Protein AF-A0A0D3JDZ0-F1 (afdb_monomer)

pLDDT: mean 71.73, std 20.75, range [22.38, 93.06]

Sequence (200 aa):
MFLVAATAAPVPAAAPTLVCKTTVQVDDSSFTIELRPDWAPAGVERFLVQFGISTSAEKQRHWQSQGNIRDDPRPAGVPFTDGILSFAGYGTDSRSTHLFITLGSQPGLGHRQWEVPVGRVVSGMPVVRAIYSGYGDAPDQGRMQPDRPDAAKYLADKFPKMDRIVGQARGNLGRVADLILIYVSTHLFCLKESFGAIDI

Solvent-accessible surface area (backbone atoms only — not comparable to full-atom values): 11301 Å² total; per-residue (Å²): 141,82,85,82,78,78,76,74,76,80,79,76,76,79,65,55,38,38,40,35,32,45,67,48,95,51,90,73,38,36,29,29,34,40,37,29,59,90,34,10,50,64,51,37,65,48,50,61,53,49,45,27,50,25,49,40,42,63,62,38,50,51,54,59,72,71,46,57,44,65,58,47,71,74,57,83,91,73,73,44,34,61,32,34,26,27,37,26,60,86,48,82,48,40,19,62,40,33,23,30,68,42,74,52,76,36,89,88,49,65,77,56,62,28,32,43,4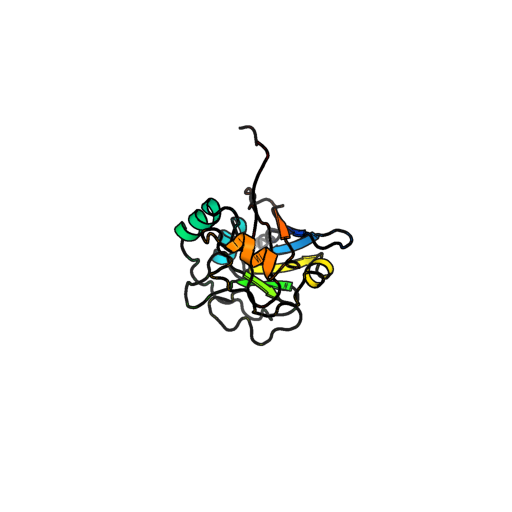3,27,29,30,54,78,42,37,61,70,52,66,67,61,45,57,39,93,60,57,85,70,76,57,72,85,50,59,36,44,79,42,94,53,14,74,54,52,42,55,77,73,42,73,70,62,42,36,31,39,43,48,60,58,62,96,66,92,58,77,28,85,36,17,29,45,52,57,45,92,44,26,40,12,44,55,87,92,90,81,90,78,84,133

Foldseek 3Di:
DDDPPPDDDPDDDQFFKWKKAKPQPDDRRIWMKGFPCVQFVQVLVPQQAAAFAELPLVVNVVQVVVAFGAFDDGDPPDFLAAFFKFFDADAGSGGGRKIAGDYGGDNVASPGRRGGTGTGTPGDSVSVVSFDQPCAPPDDSVLCHNVHPCNVVCCVVPPVRFMKMAIAGDDPPPDGYGFMGFYPYDMTHGYYDDDDDDDD

Secondary structure (DSSP, 8-state):
-------PPPPPPPPPEEEEEESS-SSS-EEEEEE-TTT-HHHHHHHTT--S--S-HHHHHHHHHT-PBPPPPPPTT----TTEEEE--SSTT-B-S-EEE--S--TTSS-SSS--EEEEEEE-HHHHHHS--TTTT-S-TTTSSTTSTTHHHHHHHH-TT---EEEEE-SSS-----------SSSB------------

Organism: Emiliania huxleyi (strain CCMP1516) (NCBI:txid280463)

InterPro domains:
  IPR002130 Cyclophilin-type peptidyl-prolyl cis-trans isomerase domain [PF00160] (44-137)
  IPR002130 Cyclophilin-type peptidyl-prolyl cis-trans isomerase domain [PS50072] (1-157)
  IPR029000 Cyclophilin-like domain superfamily [G3DSA:2.40.100.10] (43-152)
  IPR029000 Cyclophilin-like domain superfamily [SSF50891] (29-147)

Structure (mmCIF, N/CA/C/O backbone):
data_AF-A0A0D3JDZ0-F1
#
_entry.id   AF-A0A0D3JDZ0-F1
#
loop_
_atom_site.group_PDB
_atom_site.id
_atom_site.type_symbol
_atom_site.label_atom_id
_atom_site.label_alt_id
_atom_site.label_comp_id
_atom_site.label_asym_id
_atom_site.label_entity_id
_atom_site.label_seq_id
_atom_site.pdbx_PDB_ins_code
_atom_site.Cartn_x
_atom_site.Cartn_y
_atom_site.Cartn_z
_atom_site.occupancy
_atom_site.B_iso_or_equiv
_atom_site.auth_seq_id
_atom_site.auth_comp_id
_atom_site.auth_asym_id
_atom_site.auth_atom_id
_atom_site.pdbx_PDB_model_num
ATOM 1 N N . MET A 1 1 ? 34.976 -36.886 -27.016 1.00 41.38 1 MET A N 1
ATOM 2 C CA . MET A 1 1 ? 33.689 -36.961 -26.293 1.00 41.38 1 MET A CA 1
ATOM 3 C C . MET A 1 1 ? 33.830 -36.142 -25.022 1.00 41.38 1 MET A C 1
ATOM 5 O O . MET A 1 1 ? 34.550 -36.570 -24.135 1.00 41.38 1 MET A O 1
ATOM 9 N N . PHE A 1 2 ? 33.214 -34.961 -24.963 1.00 38.06 2 PHE A N 1
ATOM 10 C CA . PHE A 1 2 ? 33.140 -34.146 -23.747 1.00 38.06 2 PHE A CA 1
ATOM 11 C C . PHE A 1 2 ? 31.668 -33.971 -23.392 1.00 38.06 2 PHE A C 1
ATOM 13 O O . PHE A 1 2 ? 30.891 -33.500 -24.221 1.00 38.06 2 PHE A O 1
ATOM 20 N N . LEU A 1 3 ? 31.286 -34.390 -22.187 1.00 37.44 3 LEU A N 1
ATOM 21 C CA . LEU A 1 3 ? 29.932 -34.211 -21.683 1.00 37.44 3 LEU A CA 1
ATOM 22 C C . LEU A 1 3 ? 29.862 -32.835 -21.013 1.00 37.44 3 LEU A C 1
ATOM 24 O O . LEU A 1 3 ? 30.409 -32.648 -19.928 1.00 37.44 3 LEU A O 1
ATOM 28 N N . VAL A 1 4 ? 29.221 -31.861 -21.661 1.00 40.53 4 VAL A N 1
ATOM 29 C CA . VAL A 1 4 ? 28.905 -30.587 -21.005 1.00 40.53 4 VAL A CA 1
ATOM 30 C C . VAL A 1 4 ? 27.744 -30.851 -20.055 1.00 40.53 4 VAL A C 1
ATOM 32 O O . VAL A 1 4 ? 26.600 -30.991 -20.484 1.00 40.53 4 VAL A O 1
ATOM 35 N N . ALA A 1 5 ? 28.045 -30.970 -18.763 1.00 43.62 5 ALA A N 1
ATOM 36 C CA . ALA A 1 5 ? 27.022 -31.069 -17.736 1.00 43.62 5 ALA A CA 1
ATOM 37 C C . ALA A 1 5 ? 26.242 -29.749 -17.690 1.00 43.62 5 ALA A C 1
ATOM 39 O O . ALA A 1 5 ? 26.782 -28.713 -17.303 1.00 43.62 5 ALA A O 1
ATOM 40 N N . ALA A 1 6 ? 24.974 -29.784 -18.101 1.00 42.09 6 ALA A N 1
ATOM 41 C CA . ALA A 1 6 ? 24.083 -28.646 -17.956 1.00 42.09 6 ALA A CA 1
ATOM 42 C C . ALA A 1 6 ? 23.844 -28.401 -16.461 1.00 42.09 6 ALA A C 1
ATOM 44 O O . ALA A 1 6 ? 23.136 -29.161 -15.800 1.00 42.09 6 ALA A O 1
ATOM 45 N N . THR A 1 7 ? 24.441 -27.339 -15.922 1.00 43.88 7 THR A N 1
ATOM 46 C CA . THR A 1 7 ? 24.092 -26.832 -14.596 1.00 43.88 7 THR A CA 1
ATOM 47 C C . THR A 1 7 ? 22.624 -26.430 -14.622 1.00 43.88 7 THR A C 1
ATOM 49 O O . THR A 1 7 ? 22.258 -25.489 -15.331 1.00 43.88 7 THR A O 1
ATOM 52 N N . ALA A 1 8 ? 21.784 -27.142 -13.871 1.00 39.69 8 ALA A N 1
ATOM 53 C CA . ALA A 1 8 ? 20.400 -26.741 -13.670 1.00 39.69 8 ALA A CA 1
ATOM 54 C C . ALA A 1 8 ? 20.369 -25.297 -13.145 1.00 39.69 8 ALA A C 1
ATOM 56 O O . ALA A 1 8 ? 21.108 -24.959 -12.217 1.00 39.69 8 ALA A O 1
ATOM 57 N N . ALA A 1 9 ? 19.538 -24.447 -13.754 1.00 38.59 9 ALA A N 1
ATOM 58 C CA . ALA A 1 9 ? 19.331 -23.094 -13.256 1.00 38.59 9 ALA A CA 1
ATOM 59 C C . ALA A 1 9 ? 18.871 -23.162 -11.787 1.00 38.59 9 ALA A C 1
ATOM 61 O O . ALA A 1 9 ? 18.088 -24.058 -11.449 1.00 38.59 9 ALA A O 1
ATOM 62 N N . PRO A 1 10 ? 19.346 -22.260 -10.906 1.00 39.66 10 PRO A N 1
ATOM 63 C CA . PRO A 1 10 ? 18.934 -22.271 -9.511 1.00 39.66 10 PRO A CA 1
ATOM 64 C C . PRO A 1 10 ? 17.412 -22.149 -9.437 1.00 39.66 10 PRO A C 1
ATOM 66 O O . PRO A 1 10 ? 16.832 -21.225 -10.010 1.00 39.66 10 PRO A O 1
ATOM 69 N N . VAL A 1 11 ? 16.770 -23.092 -8.741 1.00 41.28 11 VAL A N 1
ATOM 70 C CA . VAL A 1 11 ? 15.332 -23.016 -8.463 1.00 41.28 11 VAL A CA 1
ATOM 71 C C . VAL A 1 11 ? 15.086 -21.679 -7.758 1.00 41.28 11 VAL A C 1
ATOM 73 O O . VAL A 1 11 ? 15.737 -21.427 -6.739 1.00 41.28 11 VAL A O 1
ATOM 76 N N . PRO A 1 12 ? 14.219 -20.797 -8.290 1.00 49.59 12 PRO A N 1
ATOM 77 C CA . PRO A 1 12 ? 14.023 -19.481 -7.705 1.00 49.59 12 PRO A CA 1
ATOM 78 C C . PRO A 1 12 ? 13.532 -19.636 -6.266 1.00 49.59 12 PRO A C 1
ATOM 80 O O . PRO A 1 12 ? 12.611 -20.409 -5.992 1.00 49.59 12 PRO A O 1
ATOM 83 N N . ALA A 1 13 ? 14.165 -18.908 -5.345 1.00 56.91 13 ALA A N 1
ATOM 84 C CA . ALA A 1 13 ? 13.728 -18.870 -3.957 1.00 56.91 13 ALA A CA 1
ATOM 85 C C . ALA A 1 13 ? 12.258 -18.428 -3.896 1.00 56.91 13 ALA A C 1
ATOM 87 O O . ALA A 1 13 ? 11.847 -17.532 -4.637 1.00 56.91 13 ALA A O 1
ATOM 88 N N . ALA A 1 14 ? 11.470 -19.066 -3.026 1.00 64.19 14 ALA A N 1
ATOM 89 C CA . ALA A 1 14 ? 10.048 -18.768 -2.901 1.00 64.19 14 ALA A CA 1
ATOM 90 C C . ALA A 1 14 ? 9.828 -17.268 -2.637 1.00 64.19 14 ALA A C 1
ATOM 92 O O . ALA A 1 14 ? 10.475 -16.685 -1.762 1.00 64.19 14 ALA A O 1
ATOM 93 N N . ALA A 1 15 ? 8.928 -16.658 -3.412 1.00 69.19 15 ALA A N 1
ATOM 94 C CA . ALA A 1 15 ? 8.642 -15.230 -3.344 1.00 69.19 15 ALA A CA 1
ATOM 95 C C . ALA A 1 15 ? 8.241 -14.823 -1.909 1.00 69.19 15 ALA A C 1
ATOM 97 O O . ALA A 1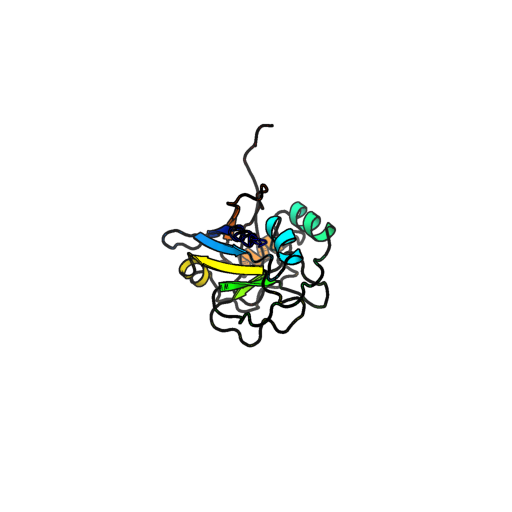 15 ? 7.415 -15.507 -1.297 1.00 69.19 15 ALA A O 1
ATOM 98 N N . PRO A 1 16 ? 8.821 -13.749 -1.338 1.00 75.94 16 PRO A N 1
ATOM 99 C CA . PRO A 1 16 ? 8.617 -13.433 0.069 1.00 75.94 16 PRO A CA 1
ATOM 100 C C . PRO A 1 16 ? 7.168 -13.023 0.354 1.00 75.94 16 PRO A C 1
ATOM 102 O O . PRO A 1 16 ? 6.589 -12.192 -0.346 1.00 75.94 16 PRO A O 1
ATOM 105 N N . THR A 1 17 ? 6.585 -13.605 1.404 1.00 74.56 17 THR A N 1
ATOM 106 C CA . THR A 1 17 ? 5.179 -13.405 1.777 1.00 74.56 17 THR A CA 1
ATOM 107 C C . THR A 1 17 ? 5.001 -12.550 3.028 1.00 74.56 17 THR A C 1
ATOM 109 O O . THR A 1 17 ? 5.708 -12.720 4.023 1.00 74.56 17 THR A O 1
ATOM 112 N N . LEU A 1 18 ? 3.983 -11.690 3.019 1.00 72.25 18 LEU A N 1
ATOM 113 C CA . LEU A 1 18 ? 3.511 -10.950 4.191 1.00 72.25 18 LEU A CA 1
ATOM 114 C C . LEU A 1 18 ? 2.092 -11.399 4.553 1.00 72.25 18 LEU A C 1
ATOM 116 O O . LEU A 1 18 ? 1.214 -11.404 3.692 1.00 72.25 18 LEU A O 1
ATOM 120 N N . VAL A 1 19 ? 1.854 -11.718 5.830 1.00 71.19 19 VAL A N 1
ATOM 121 C CA . VAL A 1 19 ? 0.506 -11.979 6.353 1.00 71.19 19 VAL A CA 1
ATOM 122 C C . VAL A 1 19 ? -0.022 -10.714 7.028 1.00 71.19 19 VAL A C 1
ATOM 124 O O . VAL A 1 19 ? 0.534 -10.228 8.015 1.00 71.19 19 VAL A O 1
ATOM 127 N N . CYS A 1 20 ? -1.120 -10.192 6.497 1.00 71.62 20 CYS A N 1
ATOM 128 C CA . CYS A 1 20 ? -1.806 -9.001 6.972 1.00 71.62 20 CYS A CA 1
ATOM 129 C C . CYS A 1 20 ? -3.121 -9.401 7.644 1.00 71.62 20 CYS A C 1
ATOM 131 O O . CYS A 1 20 ? -3.994 -9.971 7.001 1.00 71.62 20 CYS A O 1
ATOM 133 N N . LYS A 1 21 ? -3.289 -9.093 8.929 1.00 68.19 21 LYS A N 1
ATOM 134 C CA . LYS A 1 21 ? -4.559 -9.210 9.665 1.00 68.19 21 LYS A CA 1
ATOM 135 C C . LYS A 1 21 ? -5.324 -7.893 9.590 1.00 68.19 21 LYS A C 1
ATOM 137 O O . LYS A 1 21 ? -4.737 -6.856 9.308 1.00 68.19 21 LYS A O 1
ATOM 142 N N . THR A 1 22 ? -6.622 -7.899 9.858 1.00 67.44 22 THR A N 1
ATOM 143 C CA . THR A 1 22 ? -7.496 -6.729 9.697 1.00 67.44 22 THR A CA 1
ATOM 144 C C . THR A 1 22 ? -8.457 -6.571 10.880 1.00 67.44 22 THR A C 1
ATOM 146 O O . THR A 1 22 ? -8.639 -7.503 11.658 1.00 67.44 22 THR A O 1
ATOM 149 N N . THR A 1 23 ? -9.074 -5.397 11.029 1.00 67.25 23 THR A N 1
ATOM 150 C CA . THR A 1 23 ? -10.205 -5.163 11.948 1.00 67.25 23 THR A CA 1
ATOM 151 C C . THR A 1 23 ? -11.539 -5.639 11.388 1.00 67.25 23 THR A C 1
ATOM 153 O O . THR A 1 23 ? -12.530 -5.641 12.118 1.00 67.25 23 THR A O 1
ATOM 156 N N . VAL A 1 24 ? -11.583 -6.010 10.107 1.00 69.44 24 VAL A N 1
ATOM 157 C CA . VAL A 1 24 ? -12.812 -6.375 9.411 1.00 69.44 24 VAL A CA 1
ATOM 158 C C . VAL A 1 24 ? -13.367 -7.660 10.019 1.00 69.44 24 VAL A C 1
ATOM 160 O O . VAL A 1 24 ? -12.661 -8.660 10.138 1.00 69.44 24 VAL A O 1
ATOM 163 N N . GLN A 1 25 ? -14.639 -7.633 10.414 1.00 64.94 25 GLN A N 1
ATOM 164 C CA . GLN A 1 25 ? -15.303 -8.755 11.080 1.00 64.94 25 GLN A CA 1
ATOM 165 C C . GLN A 1 25 ? -15.756 -9.803 10.053 1.00 64.94 25 GLN A C 1
ATOM 167 O O . GLN A 1 25 ? -16.926 -9.875 9.686 1.00 64.94 25 GLN A O 1
ATOM 172 N N . VAL A 1 26 ? -14.794 -10.588 9.571 1.00 71.19 26 VAL A N 1
ATOM 173 C CA . VAL A 1 26 ? -14.985 -11.746 8.684 1.00 71.19 26 VAL A CA 1
ATOM 174 C C . VAL A 1 26 ? -14.174 -12.939 9.184 1.00 71.19 26 VAL A C 1
ATOM 176 O O . VAL A 1 26 ? -13.135 -12.756 9.831 1.00 71.19 26 VAL A O 1
ATOM 179 N N . ASP A 1 27 ? -14.660 -14.142 8.871 1.00 57.22 27 ASP A N 1
ATOM 180 C CA . ASP A 1 27 ? -14.016 -15.408 9.222 1.00 57.22 27 ASP A CA 1
ATOM 181 C C . ASP A 1 27 ? -12.589 -15.460 8.670 1.00 57.22 27 ASP A C 1
ATOM 183 O O . ASP A 1 27 ? -12.357 -15.186 7.493 1.00 57.22 27 ASP A O 1
ATOM 187 N N . ASP A 1 28 ? -11.650 -15.784 9.560 1.00 66.44 28 ASP A N 1
ATOM 188 C CA . ASP A 1 28 ? -10.207 -15.608 9.384 1.00 66.44 28 ASP A CA 1
ATOM 189 C C . ASP A 1 28 ? -9.850 -14.217 8.818 1.00 66.44 28 ASP A C 1
ATOM 191 O O . ASP A 1 28 ? -9.636 -14.020 7.623 1.00 66.44 28 ASP A O 1
ATOM 195 N N . SER A 1 29 ? -9.786 -13.216 9.703 1.00 74.19 29 SER A N 1
ATOM 196 C CA . SER A 1 29 ? -9.683 -11.783 9.379 1.00 74.19 29 SER A CA 1
ATOM 197 C C . SER A 1 29 ? -8.313 -11.358 8.810 1.00 74.19 29 SER A C 1
ATOM 199 O O . SER A 1 29 ? -7.780 -10.307 9.174 1.00 74.19 29 SER A O 1
ATOM 201 N N . SER A 1 30 ? -7.700 -12.171 7.946 1.00 82.44 30 SER A N 1
ATOM 202 C CA . SER A 1 30 ? -6.367 -11.981 7.381 1.00 82.44 30 SER A CA 1
ATOM 203 C C . SER A 1 30 ? -6.262 -12.326 5.892 1.00 82.44 30 SER A C 1
ATOM 205 O O . SER A 1 30 ? -7.022 -13.117 5.342 1.00 82.44 30 SER A O 1
ATOM 207 N N . PHE A 1 31 ? -5.284 -11.718 5.231 1.00 84.31 31 PHE A N 1
ATOM 208 C CA . PHE A 1 31 ? -4.939 -11.940 3.834 1.00 84.31 31 PHE A CA 1
ATOM 209 C C . PHE A 1 31 ? -3.418 -12.015 3.678 1.00 84.31 31 PHE A C 1
ATOM 211 O O . PHE A 1 31 ? -2.662 -11.516 4.512 1.00 84.31 31 PHE A O 1
ATOM 218 N N . THR A 1 32 ? -2.953 -12.674 2.620 1.00 83.69 32 THR A N 1
ATOM 219 C CA . THR A 1 32 ? -1.519 -12.872 2.355 1.00 83.69 32 THR A CA 1
ATOM 220 C C . THR A 1 32 ? -1.126 -12.173 1.066 1.00 83.69 32 THR A C 1
ATOM 222 O O . THR A 1 32 ? -1.777 -12.369 0.041 1.00 83.69 32 THR A O 1
ATOM 225 N N . ILE A 1 33 ? -0.051 -11.390 1.113 1.00 85.12 33 ILE A N 1
ATOM 226 C CA . ILE A 1 33 ? 0.591 -10.763 -0.045 1.00 85.12 33 ILE A CA 1
ATOM 227 C C . ILE A 1 33 ? 1.812 -11.599 -0.445 1.00 85.12 33 ILE A C 1
ATOM 229 O O . ILE A 1 33 ? 2.646 -11.912 0.402 1.00 85.12 33 ILE A O 1
ATOM 233 N N . GLU A 1 34 ? 1.934 -11.911 -1.733 1.00 87.44 34 GLU A N 1
ATOM 234 C CA . GLU A 1 34 ? 3.168 -12.340 -2.402 1.00 87.44 34 GLU A CA 1
ATOM 235 C C . GLU A 1 34 ? 3.887 -11.091 -2.924 1.00 87.44 34 GLU A C 1
ATOM 237 O O . GLU A 1 34 ? 3.313 -10.335 -3.713 1.00 87.44 34 GLU A O 1
ATOM 242 N N . LEU A 1 35 ? 5.127 -10.862 -2.490 1.00 86.38 35 LEU A N 1
ATOM 243 C CA . LEU A 1 35 ? 5.960 -9.751 -2.952 1.00 86.38 35 LEU A CA 1
ATOM 244 C C . LEU A 1 35 ? 6.828 -10.170 -4.134 1.00 86.38 35 LEU A C 1
ATOM 246 O O . LEU A 1 35 ? 7.235 -11.326 -4.247 1.00 86.38 35 LEU A O 1
ATOM 250 N N . ARG A 1 36 ? 7.129 -9.211 -5.010 1.00 90.44 36 ARG A N 1
ATOM 251 C CA . ARG A 1 36 ? 7.749 -9.443 -6.318 1.00 90.44 36 ARG A CA 1
ATOM 252 C C . ARG A 1 36 ? 9.009 -8.596 -6.505 1.00 90.44 36 ARG A C 1
ATOM 254 O O . ARG A 1 36 ? 8.957 -7.546 -7.146 1.00 90.44 36 ARG A O 1
ATOM 261 N N . PRO A 1 37 ? 10.164 -9.043 -5.968 1.00 87.31 37 PRO A N 1
ATOM 262 C CA . PRO A 1 37 ? 11.462 -8.413 -6.232 1.00 87.31 37 PRO A CA 1
ATOM 263 C C . PRO A 1 37 ? 11.824 -8.369 -7.726 1.00 87.31 37 PRO A C 1
ATOM 265 O O . PRO A 1 37 ? 12.628 -7.543 -8.137 1.00 87.31 37 PRO A O 1
ATOM 268 N N . ASP A 1 38 ? 11.223 -9.246 -8.537 1.00 88.06 38 ASP A N 1
ATOM 269 C CA . ASP A 1 38 ? 11.318 -9.277 -9.999 1.00 88.06 38 ASP A CA 1
ATOM 270 C C . ASP A 1 38 ? 10.459 -8.209 -10.705 1.00 88.06 38 ASP A C 1
ATOM 272 O O . ASP A 1 38 ? 10.648 -7.963 -11.894 1.00 88.06 38 ASP A O 1
ATOM 276 N N . TRP A 1 39 ? 9.524 -7.572 -9.992 1.00 91.50 39 TRP A N 1
ATOM 277 C CA . TRP A 1 39 ? 8.729 -6.439 -10.481 1.00 91.50 39 TRP A CA 1
ATOM 278 C C . TRP A 1 39 ? 9.238 -5.098 -9.953 1.00 91.50 39 TRP A C 1
ATOM 280 O O . TRP A 1 39 ? 9.217 -4.107 -10.677 1.00 91.50 39 TRP A O 1
ATOM 290 N N . ALA A 1 40 ? 9.660 -5.066 -8.688 1.00 89.31 40 ALA A N 1
ATOM 291 C CA . ALA A 1 40 ? 9.993 -3.842 -7.969 1.00 89.31 40 ALA A CA 1
ATOM 292 C C . ALA A 1 40 ? 11.109 -4.095 -6.938 1.00 89.31 40 ALA A C 1
ATOM 294 O O . ALA A 1 40 ? 10.816 -4.180 -5.743 1.00 89.31 40 ALA A O 1
ATOM 295 N N . PRO A 1 41 ? 12.378 -4.270 -7.346 1.00 87.12 41 PRO A N 1
ATOM 296 C CA . PRO A 1 41 ? 13.459 -4.588 -6.414 1.00 87.12 41 PRO A CA 1
ATOM 297 C C . PRO A 1 41 ? 13.634 -3.525 -5.316 1.00 87.12 41 PRO A C 1
ATOM 299 O O . PRO A 1 41 ? 13.634 -3.878 -4.136 1.00 87.12 41 PRO A O 1
ATOM 302 N N . ALA A 1 42 ? 13.694 -2.234 -5.668 1.00 85.62 42 ALA A N 1
ATOM 303 C CA . ALA A 1 42 ? 13.833 -1.157 -4.682 1.00 85.62 42 ALA A CA 1
ATOM 304 C C . ALA A 1 42 ? 12.533 -0.944 -3.887 1.00 85.62 42 ALA A C 1
ATOM 306 O O . ALA A 1 42 ? 12.554 -0.669 -2.684 1.00 85.62 42 ALA A O 1
ATOM 307 N N . GLY A 1 43 ? 11.385 -1.113 -4.550 1.00 83.00 43 GLY A N 1
ATOM 308 C CA . GLY A 1 43 ? 10.075 -1.048 -3.915 1.00 83.00 43 GLY A CA 1
ATOM 309 C C . GLY A 1 43 ? 9.873 -2.120 -2.840 1.00 83.00 43 GLY A C 1
ATOM 310 O O . GLY A 1 43 ? 9.413 -1.801 -1.744 1.00 83.00 43 GLY A O 1
ATOM 311 N N . VAL A 1 44 ? 10.249 -3.373 -3.116 1.00 80.75 44 VAL A N 1
ATOM 312 C CA . VAL A 1 44 ? 10.130 -4.493 -2.168 1.00 80.75 44 VAL A CA 1
ATOM 313 C C . VAL A 1 44 ? 11.149 -4.386 -1.033 1.00 80.75 44 VAL A C 1
ATOM 315 O O . VAL A 1 44 ? 10.781 -4.638 0.114 1.00 80.75 44 VAL A O 1
ATOM 318 N N . GLU A 1 45 ? 12.384 -3.949 -1.305 1.00 77.69 45 GLU A N 1
ATOM 319 C CA . GLU A 1 45 ? 13.393 -3.705 -0.261 1.00 77.69 45 GLU A CA 1
ATOM 320 C C . GLU A 1 45 ? 12.873 -2.733 0.814 1.00 77.69 45 GLU A C 1
ATOM 322 O O . GLU A 1 45 ? 12.982 -3.013 2.009 1.00 77.69 45 GLU A O 1
ATOM 327 N N . ARG A 1 46 ? 12.234 -1.625 0.407 1.00 72.50 46 ARG A N 1
ATOM 328 C CA . ARG A 1 46 ? 11.628 -0.666 1.347 1.00 72.50 46 ARG A CA 1
ATOM 329 C C . ARG A 1 46 ? 10.321 -1.171 1.964 1.00 72.50 46 ARG A C 1
ATOM 331 O O . ARG A 1 46 ? 10.098 -0.965 3.158 1.00 72.50 46 ARG A O 1
ATOM 338 N N . PHE A 1 47 ? 9.468 -1.828 1.174 1.00 66.44 47 PHE A N 1
ATOM 339 C CA . PHE A 1 47 ? 8.174 -2.358 1.623 1.00 66.44 47 PHE A CA 1
ATOM 340 C C . PHE A 1 47 ? 8.313 -3.286 2.836 1.00 66.44 47 PHE A C 1
ATOM 342 O O . PHE A 1 47 ? 7.488 -3.241 3.748 1.00 66.44 47 PHE A O 1
ATOM 349 N N . LEU A 1 48 ? 9.377 -4.096 2.866 1.00 58.53 48 LEU A N 1
ATOM 350 C CA . LEU A 1 48 ? 9.686 -5.023 3.957 1.00 58.53 48 LEU A CA 1
ATOM 351 C C . LEU A 1 48 ? 9.949 -4.341 5.316 1.00 58.53 48 LEU A C 1
ATOM 353 O O . LEU A 1 48 ? 10.139 -5.051 6.303 1.00 58.53 48 LEU A O 1
ATOM 357 N N . VAL A 1 49 ? 9.961 -3.000 5.395 1.00 56.38 49 VAL A N 1
ATOM 358 C CA . VAL A 1 49 ? 10.266 -2.256 6.630 1.00 56.38 49 VAL A CA 1
ATOM 359 C C . VAL A 1 49 ? 9.168 -1.272 7.075 1.00 56.38 49 VAL A C 1
ATOM 361 O O . VAL A 1 49 ? 8.882 -1.227 8.270 1.00 56.38 49 VAL A O 1
ATOM 364 N N . GLN A 1 50 ? 8.494 -0.547 6.169 1.00 53.97 50 GLN A N 1
ATOM 365 C CA . GLN A 1 50 ? 7.190 0.097 6.444 1.00 53.97 50 GLN A CA 1
ATOM 366 C C . GLN A 1 50 ? 6.413 0.401 5.151 1.00 53.97 50 GLN A C 1
ATOM 368 O O . GLN A 1 50 ? 6.989 0.799 4.139 1.00 53.97 50 GLN A O 1
ATOM 373 N N . PHE A 1 51 ? 5.080 0.339 5.236 1.00 64.94 51 PHE A N 1
ATOM 374 C CA . PHE A 1 51 ? 4.170 1.056 4.341 1.00 64.94 51 PHE A CA 1
ATOM 375 C C . PHE A 1 51 ? 3.113 1.866 5.119 1.00 64.94 51 PHE A C 1
ATOM 377 O O . PHE A 1 51 ? 2.881 1.594 6.291 1.00 64.94 51 PHE A O 1
ATOM 384 N N . GLY A 1 52 ? 2.534 2.882 4.464 1.00 69.50 52 GLY A N 1
ATOM 385 C CA . GLY A 1 52 ? 1.555 3.882 4.922 1.00 69.50 52 GLY A CA 1
ATOM 386 C C . GLY A 1 52 ? 2.005 4.940 5.956 1.00 69.50 52 GLY A C 1
ATOM 387 O O . GLY A 1 52 ? 3.148 4.950 6.418 1.00 69.50 52 GLY A O 1
ATOM 388 N N . ILE A 1 53 ? 1.089 5.877 6.271 1.00 72.31 53 ILE A N 1
ATOM 389 C CA . ILE A 1 53 ? 1.198 6.902 7.341 1.00 72.31 53 ILE A CA 1
ATOM 390 C C . ILE A 1 53 ? 1.009 6.279 8.732 1.00 72.31 53 ILE A C 1
ATOM 392 O O . ILE A 1 53 ? -0.076 5.762 8.947 1.00 72.31 53 ILE A O 1
ATOM 396 N N . SER A 1 54 ? 1.941 6.410 9.689 1.00 72.88 54 SER A N 1
ATOM 397 C CA . SER A 1 54 ? 1.810 5.876 11.076 1.00 72.88 54 SER A CA 1
ATOM 398 C C . SER A 1 54 ? 0.957 6.733 12.052 1.00 72.88 54 SER A C 1
ATOM 400 O O . SER A 1 54 ? 0.746 7.902 11.763 1.00 72.88 54 SER A O 1
ATOM 402 N N . THR A 1 55 ? 0.473 6.219 13.217 1.00 72.06 55 THR A N 1
ATOM 403 C CA . THR A 1 55 ? 0.069 7.114 14.358 1.00 72.06 55 THR A CA 1
ATOM 404 C C . THR A 1 55 ? 1.305 7.630 15.069 1.00 72.06 55 THR A C 1
ATOM 406 O O . THR A 1 55 ? 1.276 8.693 15.681 1.00 72.06 55 THR A O 1
ATOM 409 N N . SER A 1 56 ? 2.354 6.806 15.101 1.00 79.19 56 SER A N 1
ATOM 410 C CA . SER A 1 56 ? 3.594 7.157 15.754 1.00 79.19 56 SER A CA 1
ATOM 411 C C . SER A 1 56 ? 4.206 8.252 14.905 1.00 79.19 56 SER A C 1
ATOM 413 O O . SER A 1 56 ? 4.790 7.986 13.854 1.00 79.19 56 SER A O 1
ATOM 415 N N . ALA A 1 57 ? 4.022 9.502 15.327 1.00 82.06 57 ALA A N 1
ATOM 416 C CA . ALA A 1 57 ? 4.612 10.637 14.635 1.00 82.06 57 ALA A CA 1
ATOM 417 C C . ALA A 1 57 ? 6.145 10.506 14.597 1.00 82.06 57 ALA A C 1
ATOM 419 O O . ALA A 1 57 ? 6.783 11.013 13.683 1.00 82.06 57 ALA A O 1
ATOM 420 N N . GLU A 1 58 ? 6.730 9.764 15.542 1.00 85.56 58 GLU A N 1
ATOM 421 C CA . GLU A 1 58 ? 8.123 9.331 15.502 1.00 85.56 58 GLU A CA 1
ATOM 422 C C . GLU A 1 58 ? 8.411 8.379 14.333 1.00 85.56 58 GLU A C 1
ATOM 424 O O . GLU A 1 58 ? 9.220 8.736 13.478 1.00 85.56 58 GLU A O 1
ATOM 429 N N . LYS A 1 59 ? 7.725 7.227 14.221 1.00 78.75 59 LYS A N 1
ATOM 430 C CA . LYS A 1 59 ? 7.945 6.291 13.095 1.00 78.75 59 LYS A CA 1
ATOM 431 C C . LYS A 1 59 ? 7.656 6.950 11.744 1.00 78.75 59 LYS A C 1
ATOM 433 O O . LYS A 1 59 ? 8.406 6.748 10.795 1.00 78.75 59 LYS A O 1
ATOM 438 N N . GLN A 1 60 ? 6.625 7.793 11.657 1.00 79.81 60 GLN A N 1
ATOM 439 C CA . GLN A 1 60 ? 6.325 8.538 10.434 1.00 79.81 60 GLN A CA 1
ATOM 440 C C . GLN A 1 60 ? 7.465 9.493 10.049 1.00 79.81 60 GLN A C 1
ATOM 442 O O . GLN A 1 60 ? 7.931 9.446 8.912 1.00 79.81 60 GLN A O 1
ATOM 447 N N . ARG A 1 61 ? 7.972 10.297 10.996 1.00 84.56 61 ARG A N 1
ATOM 448 C CA . ARG A 1 61 ? 9.133 11.173 10.760 1.00 84.56 61 ARG A CA 1
ATOM 449 C C . ARG A 1 61 ? 10.406 10.389 10.448 1.00 84.56 61 ARG A C 1
ATOM 451 O O . ARG A 1 61 ? 11.201 10.854 9.638 1.00 84.56 61 ARG A O 1
ATOM 458 N N . HIS A 1 62 ? 10.602 9.215 11.051 1.00 83.50 62 HIS A N 1
ATOM 459 C CA . HIS A 1 62 ? 11.720 8.330 10.727 1.00 83.50 62 HIS A CA 1
ATOM 460 C C . HIS A 1 62 ? 11.678 7.930 9.247 1.00 83.50 62 HIS A C 1
ATOM 462 O O . HIS A 1 62 ? 12.631 8.188 8.522 1.00 83.50 62 HIS A O 1
ATOM 468 N N . TRP A 1 63 ? 10.561 7.391 8.752 1.00 80.88 63 TRP A N 1
ATOM 469 C CA . TRP A 1 63 ? 10.474 6.977 7.346 1.00 80.88 63 TRP A CA 1
ATOM 470 C C . TRP A 1 63 ? 10.477 8.140 6.354 1.00 80.88 63 TRP A C 1
ATOM 472 O O . TRP A 1 63 ? 11.052 8.003 5.277 1.00 80.88 63 TRP A O 1
ATOM 482 N N . GLN A 1 64 ? 9.933 9.299 6.730 1.00 82.94 64 GLN A N 1
ATOM 483 C CA . GLN A 1 64 ? 10.080 10.536 5.955 1.00 82.94 64 GLN A CA 1
ATOM 484 C C . GLN A 1 64 ? 11.550 10.993 5.876 1.00 82.94 64 GLN A C 1
ATOM 486 O O . GLN A 1 64 ? 12.004 11.387 4.803 1.00 82.94 64 GLN A O 1
ATOM 491 N N . SER A 1 65 ? 12.325 10.895 6.965 1.00 86.56 65 SER A N 1
ATOM 492 C CA . SER A 1 65 ? 13.752 11.262 6.965 1.00 86.56 65 SER A CA 1
ATOM 493 C C . SER A 1 65 ? 14.643 10.269 6.214 1.00 86.56 65 SER A C 1
ATOM 495 O O . SER A 1 65 ? 15.714 10.651 5.748 1.00 86.56 65 SER A O 1
ATOM 497 N N . GLN A 1 66 ? 14.188 9.025 6.015 1.00 84.88 66 GLN A N 1
ATOM 498 C CA . GLN A 1 66 ? 14.836 8.069 5.109 1.00 84.88 66 GLN A CA 1
ATOM 499 C C . GLN A 1 66 ? 14.624 8.399 3.614 1.00 84.88 66 GLN A C 1
ATOM 501 O O . GLN A 1 66 ? 15.169 7.691 2.762 1.00 84.88 66 GLN A O 1
ATOM 506 N N . GLY A 1 67 ? 13.837 9.429 3.279 1.00 87.44 67 GLY A N 1
ATOM 507 C CA . GLY A 1 67 ? 13.600 9.902 1.913 1.00 87.44 67 GLY A CA 1
ATOM 508 C C . GLY A 1 67 ? 12.653 9.035 1.073 1.00 87.44 67 GLY A C 1
ATOM 509 O O . GLY A 1 67 ? 12.153 7.994 1.509 1.00 87.44 67 GLY A O 1
ATOM 510 N N . ASN A 1 68 ? 12.414 9.479 -0.162 1.00 89.31 68 ASN A N 1
ATOM 511 C CA . ASN A 1 68 ? 11.610 8.748 -1.141 1.00 89.31 68 ASN A CA 1
ATOM 512 C C . ASN A 1 68 ? 12.385 7.573 -1.759 1.00 89.31 68 ASN A C 1
ATOM 514 O O . ASN A 1 68 ? 13.615 7.577 -1.844 1.00 89.31 68 ASN A O 1
ATOM 518 N N . ILE A 1 69 ? 11.642 6.583 -2.242 1.00 88.00 69 ILE A N 1
ATOM 519 C CA . ILE A 1 69 ? 12.133 5.478 -3.059 1.00 88.00 69 ILE A CA 1
ATOM 520 C C . ILE A 1 69 ? 12.181 5.956 -4.514 1.00 88.00 69 ILE A C 1
ATOM 522 O O . ILE A 1 69 ? 11.167 6.410 -5.050 1.00 88.00 69 ILE A O 1
ATOM 526 N N . ARG A 1 70 ? 13.338 5.803 -5.168 1.00 90.56 70 ARG A N 1
ATOM 527 C CA . ARG A 1 70 ? 13.454 5.992 -6.624 1.00 90.56 70 ARG A CA 1
ATOM 528 C C . ARG A 1 70 ? 12.524 5.046 -7.369 1.00 90.56 70 ARG A C 1
ATOM 530 O O . ARG A 1 70 ? 12.291 3.947 -6.872 1.00 90.56 70 ARG A O 1
ATOM 537 N N . ASP A 1 71 ? 12.017 5.425 -8.532 1.00 89.19 71 ASP A N 1
ATOM 538 C CA . ASP A 1 71 ? 11.115 4.564 -9.304 1.00 89.19 71 ASP A CA 1
ATOM 539 C C . ASP A 1 71 ? 11.820 3.293 -9.823 1.00 89.19 71 ASP A C 1
ATOM 541 O O . ASP A 1 71 ? 12.971 3.323 -10.262 1.00 89.19 71 ASP A O 1
ATOM 545 N N . ASP A 1 72 ? 11.123 2.154 -9.758 1.00 92.69 72 ASP A N 1
ATOM 546 C CA . ASP A 1 72 ? 11.587 0.881 -10.327 1.00 92.69 72 ASP A CA 1
ATOM 547 C C . ASP A 1 72 ? 11.358 0.855 -11.858 1.00 92.69 72 ASP A C 1
ATOM 549 O O . ASP A 1 72 ? 10.468 1.545 -12.369 1.00 92.69 72 ASP A O 1
ATOM 553 N N . PRO A 1 73 ? 12.100 0.036 -12.629 1.00 89.44 73 PRO A N 1
ATOM 554 C CA . PRO A 1 73 ? 11.745 -0.233 -14.021 1.00 89.44 73 PRO A CA 1
ATOM 555 C C . PRO A 1 73 ? 10.381 -0.939 -14.091 1.00 89.44 73 PRO A C 1
ATOM 557 O O . PRO A 1 73 ? 10.144 -1.912 -13.380 1.00 89.44 73 PRO A O 1
ATOM 560 N N . ARG A 1 74 ? 9.473 -0.483 -14.965 1.00 86.69 74 ARG A N 1
ATOM 561 C CA . ARG A 1 74 ? 8.130 -1.079 -15.061 1.00 86.69 74 ARG A CA 1
ATOM 562 C C . ARG A 1 74 ? 8.200 -2.537 -15.552 1.00 86.69 74 ARG A C 1
ATOM 564 O O . ARG A 1 74 ? 8.718 -2.761 -16.648 1.00 86.69 74 ARG A O 1
ATOM 571 N N . PRO A 1 75 ? 7.605 -3.511 -14.835 1.00 86.44 75 PRO A N 1
ATOM 572 C CA 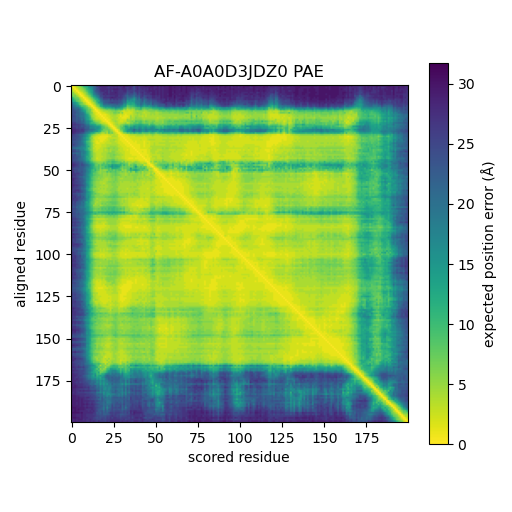. PRO A 1 75 ? 7.494 -4.883 -15.3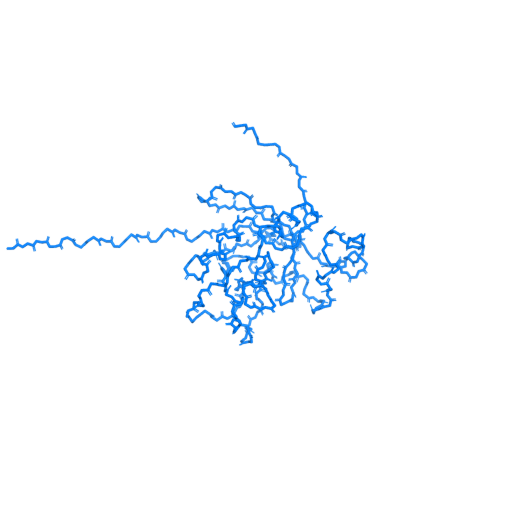14 1.00 86.44 75 PRO A CA 1
ATOM 573 C C . PRO A 1 75 ? 6.548 -4.960 -16.518 1.00 86.44 75 PRO A C 1
ATOM 575 O O . PRO A 1 75 ? 5.465 -4.369 -16.531 1.00 86.44 75 PRO A O 1
ATOM 578 N N . ALA A 1 76 ? 6.946 -5.708 -17.545 1.00 83.69 76 ALA A N 1
ATOM 579 C CA . ALA A 1 76 ? 6.126 -5.888 -18.735 1.00 83.69 76 ALA A CA 1
ATOM 580 C C . ALA A 1 76 ? 4.915 -6.792 -18.442 1.00 83.69 76 ALA A C 1
ATOM 582 O O . ALA A 1 76 ? 5.056 -7.859 -17.850 1.00 83.69 76 ALA A O 1
ATOM 583 N N . GLY A 1 77 ? 3.729 -6.389 -18.905 1.00 83.88 77 GLY A N 1
ATOM 584 C CA . GLY A 1 77 ? 2.551 -7.262 -18.933 1.00 83.88 77 GLY A CA 1
ATOM 585 C C . GLY A 1 77 ? 1.901 -7.580 -17.581 1.00 83.88 77 GLY A C 1
ATOM 586 O O . GLY A 1 77 ? 1.183 -8.572 -17.506 1.00 83.88 77 GLY A O 1
ATOM 587 N N . VAL A 1 78 ? 2.107 -6.769 -16.535 1.00 89.88 78 VAL A N 1
ATOM 588 C CA . VAL A 1 78 ? 1.373 -6.888 -15.258 1.00 89.88 78 VAL A CA 1
ATOM 589 C C . VAL A 1 78 ? 0.112 -6.005 -15.307 1.00 89.88 78 VAL A C 1
ATOM 591 O O . VAL A 1 78 ? 0.232 -4.785 -15.187 1.00 89.88 78 VAL A O 1
ATOM 594 N N . PRO A 1 79 ? -1.099 -6.564 -15.514 1.00 90.81 79 PRO A N 1
ATOM 595 C CA . PRO A 1 79 ? -2.326 -5.778 -15.542 1.00 90.81 79 PRO A CA 1
ATOM 596 C C . PRO A 1 79 ? -2.782 -5.431 -14.123 1.00 90.81 79 PRO A C 1
ATOM 598 O O . PRO A 1 79 ? -2.672 -6.242 -13.206 1.00 90.81 79 PRO A O 1
ATOM 601 N N . PHE A 1 80 ? -3.376 -4.251 -13.949 1.00 89.06 80 PHE A N 1
ATOM 602 C CA . PHE A 1 80 ? -3.940 -3.817 -12.670 1.00 89.06 80 PHE A CA 1
ATOM 603 C C . PHE A 1 80 ? -5.337 -4.427 -12.463 1.00 89.06 80 PHE A C 1
ATOM 605 O O . PHE A 1 80 ? -6.368 -3.773 -12.600 1.00 89.06 80 PHE A O 1
ATOM 612 N N . THR A 1 81 ? -5.358 -5.732 -12.197 1.00 89.25 81 THR A N 1
ATOM 613 C CA . THR A 1 81 ? -6.533 -6.516 -11.781 1.00 89.25 81 THR A CA 1
ATOM 614 C C . THR A 1 81 ? -6.551 -6.723 -10.267 1.00 89.25 81 THR A C 1
ATOM 616 O O . THR A 1 81 ? -5.533 -6.526 -9.616 1.00 89.25 81 THR A O 1
ATOM 619 N N . ASP A 1 82 ? -7.682 -7.193 -9.735 1.00 87.12 82 ASP A N 1
ATOM 620 C CA . ASP A 1 82 ? -7.908 -7.509 -8.319 1.00 87.12 82 ASP A CA 1
ATOM 621 C C . ASP A 1 82 ? -6.673 -8.003 -7.550 1.00 87.12 82 ASP A C 1
ATOM 623 O O . ASP A 1 82 ? -6.046 -9.003 -7.906 1.00 87.12 82 ASP A O 1
ATOM 627 N N . GLY A 1 83 ? -6.385 -7.333 -6.436 1.00 85.75 83 GLY A N 1
ATOM 628 C CA . GLY A 1 83 ? -5.356 -7.742 -5.489 1.00 85.75 83 GLY A CA 1
ATOM 629 C C . GLY A 1 83 ? -3.933 -7.306 -5.840 1.00 85.75 83 GLY A C 1
ATOM 630 O O . GLY A 1 83 ? -3.048 -7.551 -5.024 1.00 85.75 83 GLY A O 1
ATOM 631 N N . ILE A 1 84 ? -3.672 -6.646 -6.977 1.00 89.88 84 ILE A N 1
ATOM 632 C CA . ILE A 1 84 ? -2.360 -6.026 -7.242 1.00 89.88 84 ILE A CA 1
ATOM 633 C C . ILE A 1 84 ? -2.085 -4.930 -6.207 1.00 89.88 84 ILE A C 1
ATOM 635 O O . ILE A 1 84 ? -2.919 -4.041 -6.009 1.00 89.88 84 ILE A O 1
ATOM 639 N N . LEU A 1 85 ? -0.906 -5.005 -5.582 1.00 90.06 85 LEU A N 1
ATOM 640 C CA . LEU A 1 85 ? -0.371 -4.059 -4.605 1.00 90.06 85 LEU A CA 1
ATOM 641 C C . LEU A 1 85 ? 0.706 -3.193 -5.274 1.00 90.06 85 LEU A C 1
ATOM 643 O O . LEU A 1 85 ? 1.681 -3.720 -5.810 1.00 90.06 85 LEU A O 1
ATOM 647 N N . SER A 1 86 ? 0.550 -1.872 -5.228 1.00 87.38 86 SER A N 1
ATOM 648 C CA . SER A 1 86 ? 1.417 -0.905 -5.922 1.00 87.38 86 SER A CA 1
ATOM 649 C C . SER A 1 86 ? 1.675 0.341 -5.079 1.00 87.38 86 SER A C 1
ATOM 651 O O . SER A 1 86 ? 0.971 0.574 -4.102 1.00 87.38 86 SER A O 1
ATOM 653 N N . PHE A 1 87 ? 2.672 1.147 -5.450 1.00 85.75 87 PHE A N 1
ATOM 654 C CA . PHE A 1 87 ? 2.947 2.438 -4.817 1.00 85.75 87 PHE A CA 1
ATOM 655 C C . PHE A 1 87 ? 2.023 3.564 -5.287 1.00 85.75 87 PHE A C 1
ATOM 657 O O . PHE A 1 87 ? 1.655 3.659 -6.458 1.00 85.75 87 PHE A O 1
ATOM 664 N N . ALA A 1 88 ? 1.705 4.446 -4.340 1.00 82.25 88 ALA A N 1
ATOM 665 C CA . ALA A 1 88 ? 1.168 5.776 -4.580 1.00 82.25 88 ALA A CA 1
ATOM 666 C C . ALA A 1 88 ? 2.317 6.783 -4.779 1.00 82.25 88 ALA A C 1
ATOM 668 O O . ALA A 1 88 ? 3.436 6.573 -4.307 1.00 82.25 88 ALA A O 1
ATOM 669 N N . GLY A 1 89 ? 2.036 7.902 -5.447 1.00 84.06 89 GLY A N 1
ATOM 670 C CA . GLY A 1 89 ? 3.030 8.933 -5.738 1.00 84.06 89 GLY A CA 1
ATOM 671 C C . GLY A 1 89 ? 2.431 10.157 -6.430 1.00 84.06 89 GLY A C 1
ATOM 672 O O . GLY A 1 89 ? 1.236 10.207 -6.717 1.00 84.06 89 GLY A O 1
ATOM 673 N N . TYR A 1 90 ? 3.276 11.156 -6.669 1.00 85.94 90 TYR A N 1
ATOM 674 C CA . TYR A 1 90 ? 2.922 12.481 -7.195 1.00 85.94 90 TYR A CA 1
ATOM 675 C C . TYR A 1 90 ? 3.906 12.999 -8.267 1.00 85.94 90 TYR A C 1
ATOM 677 O O . TYR A 1 90 ? 3.844 14.162 -8.663 1.00 85.94 90 TYR A O 1
ATOM 685 N N . GLY A 1 91 ? 4.827 12.153 -8.735 1.00 90.44 91 GLY A N 1
ATOM 686 C CA . GLY A 1 91 ? 5.881 12.492 -9.695 1.00 90.44 91 GLY A CA 1
ATOM 687 C C . GLY A 1 91 ? 6.953 11.401 -9.792 1.00 90.44 91 GLY A C 1
ATOM 688 O O . GLY A 1 91 ? 6.836 10.353 -9.157 1.00 90.44 91 GLY A O 1
ATOM 689 N N . THR A 1 92 ? 8.007 11.640 -10.567 1.00 92.44 92 THR A N 1
ATOM 690 C CA . THR A 1 92 ? 9.191 10.764 -10.590 1.00 92.44 92 THR A CA 1
ATOM 691 C C . THR A 1 92 ? 9.863 10.734 -9.211 1.00 92.44 92 THR A C 1
ATOM 693 O O . THR A 1 92 ? 9.922 11.770 -8.54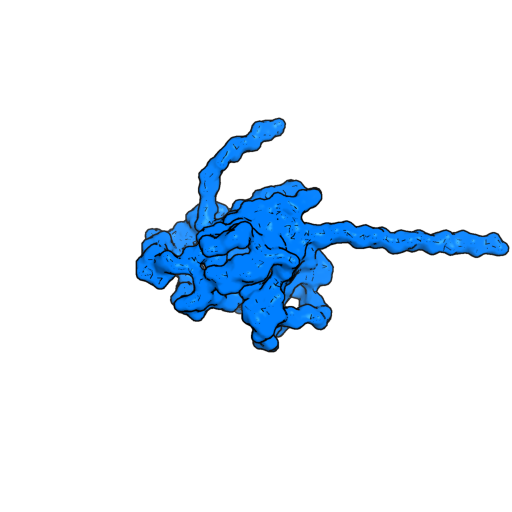7 1.00 92.44 92 THR A O 1
ATOM 696 N N . ASP A 1 93 ? 10.343 9.568 -8.770 1.00 93.06 93 ASP A N 1
ATOM 697 C CA . ASP A 1 93 ? 11.010 9.355 -7.469 1.00 93.06 93 ASP A CA 1
ATOM 698 C C . ASP A 1 93 ? 10.182 9.880 -6.265 1.00 93.06 93 ASP A C 1
ATOM 700 O O . ASP A 1 93 ? 10.703 10.402 -5.274 1.00 93.06 93 ASP A O 1
ATOM 704 N N . SER A 1 94 ? 8.849 9.772 -6.356 1.00 90.06 94 SER A N 1
ATOM 705 C CA . SER A 1 94 ? 7.898 10.292 -5.354 1.00 90.06 94 SER A CA 1
ATOM 706 C C . SER A 1 94 ? 7.335 9.240 -4.391 1.00 90.06 94 SER A C 1
ATOM 708 O O . SER A 1 94 ? 6.601 9.582 -3.460 1.00 90.06 94 SER A O 1
ATOM 710 N N . ARG A 1 95 ? 7.659 7.961 -4.612 1.00 90.12 95 ARG A N 1
ATOM 711 C CA . ARG A 1 95 ? 7.166 6.833 -3.813 1.00 90.12 95 ARG A CA 1
ATOM 712 C C . ARG A 1 95 ? 7.697 6.950 -2.385 1.00 90.12 95 ARG A C 1
ATOM 714 O O . ARG A 1 95 ? 8.904 7.047 -2.181 1.00 90.12 95 ARG A O 1
ATOM 721 N N . SER A 1 96 ? 6.816 6.947 -1.392 1.00 83.62 96 SER A N 1
ATOM 722 C CA . SER A 1 96 ? 7.187 7.069 0.025 1.00 83.62 96 SER A CA 1
ATOM 723 C C . SER A 1 96 ? 6.918 5.748 0.757 1.00 83.62 96 SER A C 1
ATOM 725 O O . SER A 1 96 ? 7.445 4.710 0.371 1.00 83.62 96 SER A O 1
ATOM 727 N N . THR A 1 97 ? 6.080 5.750 1.791 1.00 81.25 97 THR A N 1
ATOM 728 C CA . THR A 1 97 ? 5.479 4.541 2.363 1.00 81.25 97 THR A CA 1
ATOM 729 C C . THR A 1 97 ? 4.117 4.227 1.723 1.00 81.25 97 THR A C 1
ATOM 731 O O . THR A 1 97 ? 3.574 3.148 1.931 1.00 81.25 97 THR A O 1
ATOM 734 N N . HIS A 1 98 ? 3.522 5.159 0.973 1.00 80.31 98 HIS A N 1
ATOM 735 C CA . HIS A 1 98 ? 2.120 5.106 0.545 1.00 80.31 98 HIS A CA 1
ATOM 736 C C . HIS A 1 98 ? 1.900 4.105 -0.612 1.00 80.31 98 HIS A C 1
ATOM 738 O O . HIS A 1 98 ? 2.630 4.133 -1.599 1.00 80.31 98 HIS A O 1
ATOM 744 N N . LEU A 1 99 ? 0.876 3.250 -0.532 1.00 81.56 99 LEU A N 1
ATOM 745 C CA . LEU A 1 99 ? 0.597 2.180 -1.518 1.00 81.56 99 LEU A CA 1
ATOM 746 C C . LEU A 1 99 ? -0.834 2.277 -2.093 1.00 81.56 99 LEU A C 1
ATOM 748 O O . LEU A 1 99 ? -1.478 3.308 -1.937 1.00 81.56 99 LEU A O 1
ATOM 752 N N . PHE A 1 100 ? -1.342 1.205 -2.711 1.00 79.69 100 PHE A N 1
ATOM 753 C CA . PHE A 1 100 ? -2.755 0.817 -2.840 1.00 79.69 100 PHE A CA 1
ATOM 754 C C . PHE A 1 100 ? -2.893 -0.666 -3.194 1.00 79.69 100 PHE A C 1
ATOM 756 O O . PHE A 1 100 ? -2.004 -1.240 -3.823 1.00 79.69 100 PHE A O 1
ATOM 763 N N . ILE A 1 101 ? -4.018 -1.277 -2.801 1.00 85.06 101 ILE A N 1
ATOM 764 C CA . ILE A 1 101 ? -4.468 -2.576 -3.320 1.00 85.06 101 ILE A CA 1
ATOM 765 C C . ILE A 1 101 ? -5.642 -2.313 -4.261 1.00 85.06 101 ILE A C 1
ATOM 767 O O . ILE A 1 101 ? -6.600 -1.630 -3.903 1.00 85.06 101 ILE A O 1
ATOM 771 N N . THR A 1 102 ? -5.560 -2.852 -5.469 1.00 83.56 102 THR A N 1
ATOM 772 C CA . THR A 1 102 ? -6.615 -2.748 -6.483 1.00 83.56 102 THR A CA 1
ATOM 773 C C . THR A 1 102 ? -7.824 -3.626 -6.155 1.00 83.56 102 THR A C 1
ATOM 775 O O . THR A 1 102 ? -7.682 -4.790 -5.773 1.00 83.56 102 THR A O 1
ATOM 778 N N . LEU A 1 103 ? -9.025 -3.081 -6.374 1.00 82.62 103 LEU A N 1
ATOM 779 C CA . LEU A 1 103 ? -10.268 -3.847 -6.469 1.00 82.62 103 LEU A CA 1
ATOM 780 C C . LEU A 1 103 ? -10.817 -3.765 -7.899 1.00 82.62 103 LEU A C 1
ATOM 782 O O . LEU A 1 103 ? -10.886 -2.681 -8.479 1.00 82.62 103 LEU A O 1
ATOM 786 N N . GLY A 1 104 ? -11.239 -4.903 -8.447 1.00 80.06 104 GLY A N 1
ATOM 787 C CA . GLY A 1 104 ? -11.712 -5.042 -9.824 1.00 80.06 104 GLY A CA 1
ATOM 788 C C . GLY A 1 104 ? -10.598 -4.903 -10.868 1.00 80.06 104 GLY A C 1
ATOM 789 O O . GLY A 1 104 ? -9.413 -5.017 -10.566 1.00 80.06 104 GLY A O 1
ATOM 790 N N . SER A 1 105 ? -10.980 -4.661 -12.123 1.00 86.12 105 SER A N 1
ATOM 791 C CA . SER A 1 105 ? -10.036 -4.258 -13.170 1.00 86.12 105 SER A CA 1
ATOM 792 C C . SER A 1 105 ? -9.897 -2.737 -13.171 1.00 86.12 105 SER A C 1
ATOM 794 O O . SER A 1 105 ? -10.896 -2.026 -13.249 1.00 86.12 105 SER A O 1
ATOM 796 N N . GLN A 1 106 ? -8.661 -2.250 -13.092 1.00 84.81 106 GLN A N 1
ATOM 797 C CA . GLN A 1 106 ? -8.302 -0.835 -13.026 1.00 84.81 106 GLN A CA 1
ATOM 798 C C . GLN A 1 106 ? -7.395 -0.462 -14.213 1.00 84.81 106 GLN A C 1
ATOM 800 O O . GLN A 1 106 ? -6.213 -0.173 -14.026 1.00 84.81 106 GLN A O 1
ATOM 805 N N . PRO A 1 107 ? -7.913 -0.457 -15.460 1.00 86.19 107 PRO A N 1
ATOM 806 C CA . PRO A 1 107 ? -7.105 -0.247 -16.668 1.00 86.19 107 PRO A CA 1
ATOM 807 C C . PRO A 1 107 ? -6.483 1.156 -16.781 1.00 86.19 107 PRO A C 1
ATOM 809 O O . PRO A 1 107 ? -5.664 1.381 -17.668 1.00 86.19 107 PRO A O 1
ATOM 812 N N . GLY A 1 108 ? -6.863 2.095 -15.904 1.00 83.62 108 GLY A N 1
ATOM 813 C CA . GLY A 1 108 ? -6.254 3.422 -15.779 1.00 83.62 108 GLY A CA 1
ATOM 814 C C . GLY A 1 108 ? -5.025 3.494 -14.861 1.00 83.62 108 GLY A C 1
ATOM 815 O O . GLY A 1 108 ? -4.409 4.555 -14.801 1.00 83.62 108 GLY A O 1
ATOM 816 N N . LEU A 1 109 ? -4.656 2.403 -14.177 1.00 86.44 109 LEU A N 1
ATOM 817 C CA . LEU A 1 109 ? -3.505 2.323 -13.266 1.00 86.44 109 LEU A CA 1
ATOM 818 C C . LEU A 1 109 ? -2.369 1.468 -13.852 1.00 86.44 109 LEU A C 1
ATOM 820 O O . LEU A 1 109 ? -2.586 0.642 -14.739 1.00 86.44 109 LEU A O 1
ATOM 824 N N . GLY A 1 110 ? -1.152 1.672 -13.341 1.00 86.56 110 GLY A N 1
ATOM 825 C CA . GLY A 1 110 ? 0.074 1.054 -13.856 1.00 86.56 110 GLY A CA 1
ATOM 826 C C . GLY A 1 110 ? 0.702 1.836 -15.015 1.00 86.56 110 GLY A C 1
ATOM 827 O O . GLY A 1 110 ? 1.609 1.338 -15.685 1.00 86.56 110 GLY A O 1
ATOM 828 N N . HIS A 1 111 ? 0.236 3.066 -15.264 1.00 89.19 111 HIS A N 1
ATOM 829 C CA . HIS A 1 111 ? 0.677 3.915 -16.377 1.00 89.19 111 HIS A CA 1
ATOM 830 C C . HIS A 1 111 ? 1.642 5.020 -15.954 1.00 89.19 111 HIS A C 1
ATOM 832 O O . HIS A 1 111 ? 2.347 5.561 -16.811 1.00 89.19 111 HIS A O 1
ATOM 838 N N . ARG A 1 112 ? 1.763 5.316 -14.656 1.00 90.69 112 ARG A N 1
ATOM 839 C CA . ARG A 1 112 ? 2.750 6.268 -14.110 1.00 90.69 112 ARG A CA 1
ATOM 840 C C . ARG A 1 112 ? 4.073 5.585 -13.743 1.00 90.69 112 ARG A C 1
ATOM 842 O O . ARG A 1 112 ? 4.166 4.359 -13.747 1.00 90.69 112 ARG A O 1
ATOM 849 N N . GLN A 1 113 ? 5.120 6.365 -13.467 1.00 90.25 113 GLN A N 1
ATOM 850 C CA . GLN A 1 113 ? 6.421 5.814 -13.044 1.00 90.25 113 GLN A CA 1
ATOM 851 C C . GLN A 1 113 ? 6.391 5.324 -11.591 1.00 90.25 113 GLN A C 1
ATOM 853 O O . GLN A 1 113 ? 6.951 4.279 -11.287 1.00 90.25 113 GLN A O 1
ATOM 858 N N . TRP A 1 114 ? 5.643 6.013 -10.728 1.00 89.38 114 TRP A N 1
ATOM 859 C CA . TRP A 1 114 ? 5.474 5.640 -9.324 1.00 89.38 114 TRP A CA 1
ATOM 860 C C . TRP A 1 114 ? 4.515 4.455 -9.101 1.00 89.38 114 TRP A C 1
ATOM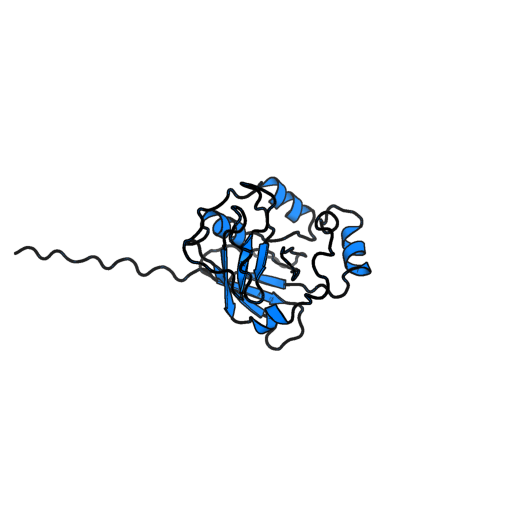 862 O O . TRP A 1 114 ? 4.567 3.815 -8.057 1.00 89.38 114 TRP A O 1
ATOM 872 N N . GLU A 1 115 ? 3.669 4.118 -10.080 1.00 89.62 115 GLU A N 1
ATOM 873 C CA . GLU A 1 115 ? 2.683 3.020 -10.026 1.00 89.62 115 GLU A CA 1
ATOM 874 C C . GLU A 1 115 ? 3.287 1.635 -10.349 1.00 89.62 115 GLU A C 1
ATOM 876 O O . GLU A 1 115 ? 2.636 0.795 -10.970 1.00 89.62 115 GLU A O 1
ATOM 881 N N . VAL A 1 116 ? 4.547 1.373 -9.988 1.00 92.06 116 VAL A N 1
ATOM 882 C CA . VAL A 1 116 ? 5.125 0.031 -10.182 1.00 92.06 116 VAL A CA 1
ATOM 883 C C . VAL A 1 116 ? 4.601 -0.924 -9.096 1.00 92.06 116 VAL A C 1
ATOM 885 O O . VAL A 1 116 ? 4.756 -0.625 -7.904 1.00 92.06 116 VAL A O 1
ATOM 888 N N . PRO A 1 117 ? 4.002 -2.075 -9.472 1.00 91.62 117 PRO A N 1
ATOM 889 C CA . PRO A 1 117 ? 3.459 -3.028 -8.515 1.00 91.62 117 PRO A CA 1
ATOM 890 C C . PRO A 1 117 ? 4.570 -3.775 -7.769 1.00 91.62 117 PRO A C 1
ATOM 892 O O . PRO A 1 117 ? 5.486 -4.322 -8.377 1.00 91.62 117 PRO A O 1
ATOM 895 N N . VAL A 1 118 ? 4.456 -3.841 -6.442 1.00 89.38 118 VAL A N 1
ATOM 896 C CA . VAL A 1 118 ? 5.397 -4.542 -5.544 1.00 89.38 118 VAL A CA 1
ATOM 897 C C . VAL A 1 118 ? 4.989 -5.976 -5.231 1.00 89.38 118 VAL A C 1
ATOM 899 O O . VAL A 1 118 ? 5.775 -6.740 -4.674 1.00 89.38 118 VAL A O 1
ATOM 902 N N . GLY A 1 119 ? 3.749 -6.350 -5.539 1.00 91.00 119 GLY A N 1
ATOM 903 C CA . GLY A 1 119 ? 3.218 -7.656 -5.187 1.00 91.00 119 GLY A CA 1
ATOM 904 C C . GLY A 1 119 ? 1.740 -7.812 -5.499 1.00 91.00 119 GLY A C 1
ATOM 905 O O . GLY A 1 119 ? 1.130 -6.986 -6.182 1.00 91.00 119 GLY A O 1
ATOM 906 N N . ARG A 1 120 ? 1.158 -8.891 -4.983 1.00 92.25 120 ARG A N 1
ATOM 907 C CA . ARG A 1 120 ? -0.257 -9.230 -5.162 1.00 92.25 120 ARG A CA 1
ATOM 908 C C . ARG A 1 120 ? -0.810 -9.988 -3.961 1.00 92.25 120 ARG A C 1
ATOM 910 O O . ARG A 1 120 ? -0.087 -10.746 -3.320 1.00 92.25 120 ARG A O 1
ATOM 917 N N . VAL A 1 121 ? -2.098 -9.843 -3.682 1.00 90.25 121 VAL A N 1
ATOM 918 C CA . VAL A 1 121 ? -2.803 -10.689 -2.713 1.00 90.25 121 VAL A CA 1
ATOM 919 C C . VAL A 1 121 ? -2.981 -12.094 -3.301 1.00 90.25 121 VAL A C 1
ATOM 921 O O . VAL A 1 121 ? -3.475 -12.249 -4.416 1.00 90.25 121 VAL A O 1
ATOM 924 N N . VAL A 1 122 ? -2.577 -13.120 -2.550 1.00 93.06 122 VAL A N 1
ATOM 925 C CA . VAL A 1 122 ? -2.637 -14.542 -2.950 1.00 93.06 122 VAL A CA 1
ATOM 926 C C . VAL A 1 122 ? -3.567 -15.393 -2.085 1.00 93.06 122 VAL A C 1
ATOM 928 O O . VAL A 1 122 ? -3.926 -16.498 -2.476 1.00 93.06 122 VAL A O 1
ATOM 931 N N . SER A 1 123 ? -3.999 -14.877 -0.934 1.00 91.19 123 SER A N 1
ATOM 932 C CA . SER A 1 123 ? -5.052 -15.466 -0.098 1.00 91.19 123 SER A CA 1
ATOM 933 C C . SER A 1 123 ? -5.789 -14.360 0.657 1.00 91.19 123 SER A C 1
ATOM 935 O O . SER A 1 123 ? -5.199 -13.312 0.904 1.00 91.19 123 SER A O 1
ATOM 937 N N . GLY A 1 124 ? -7.056 -14.572 1.023 1.00 89.88 124 GLY A N 1
ATOM 938 C CA . GLY A 1 124 ? -7.846 -13.627 1.828 1.00 89.88 124 GLY A CA 1
ATOM 939 C C . GLY A 1 124 ? -8.429 -12.417 1.082 1.00 89.88 124 GLY A C 1
ATOM 940 O O . GLY A 1 124 ? -8.824 -11.445 1.719 1.00 89.88 124 GLY A O 1
ATOM 941 N N . MET A 1 125 ? -8.557 -12.451 -0.253 1.00 87.69 125 MET A N 1
ATOM 942 C CA . MET A 1 125 ? -9.238 -11.370 -0.996 1.00 87.69 125 MET A CA 1
ATOM 943 C C . MET A 1 125 ? -10.667 -11.029 -0.512 1.00 87.69 125 MET A C 1
ATOM 945 O O . MET A 1 125 ? -11.019 -9.854 -0.602 1.00 87.69 125 MET A O 1
ATOM 949 N N . PRO A 1 126 ? -11.494 -11.949 0.037 1.00 89.19 126 PRO A N 1
ATOM 950 C CA . PRO A 1 126 ? -12.758 -11.569 0.676 1.00 89.19 126 PRO A CA 1
ATOM 951 C C . PRO A 1 126 ? -12.581 -10.568 1.825 1.00 89.19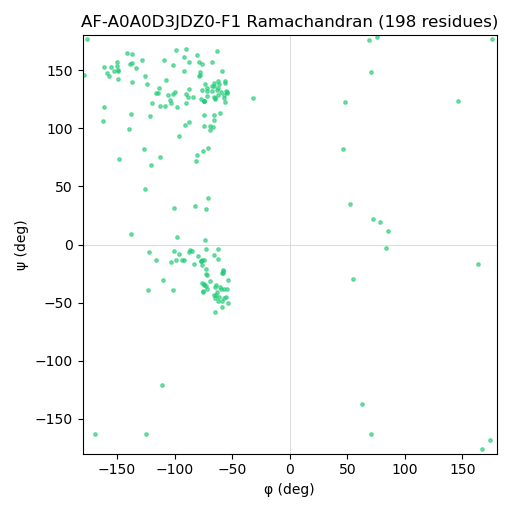 126 PRO A C 1
ATOM 953 O O . PRO A 1 126 ? -13.352 -9.618 1.921 1.00 89.19 126 PRO A O 1
ATOM 956 N N . VAL A 1 127 ? -11.519 -10.713 2.627 1.00 85.69 127 VAL A N 1
ATOM 957 C CA . VAL A 1 127 ? -11.162 -9.774 3.703 1.00 85.69 127 VAL A CA 1
ATOM 958 C C . VAL A 1 127 ? -10.807 -8.405 3.124 1.00 85.69 127 VAL A C 1
ATOM 960 O O . VAL A 1 127 ? -11.294 -7.388 3.605 1.00 85.69 127 VAL A O 1
ATOM 963 N N . VAL A 1 128 ? -10.036 -8.376 2.032 1.00 83.25 128 VAL A N 1
ATOM 964 C CA . VAL A 1 128 ? -9.662 -7.137 1.326 1.00 83.25 128 VAL A CA 1
ATOM 965 C C . VAL A 1 128 ? -10.881 -6.437 0.706 1.00 83.25 128 VAL A C 1
ATOM 967 O O . VAL A 1 128 ? -10.965 -5.213 0.732 1.00 83.25 128 VAL A O 1
ATOM 970 N N . ARG A 1 129 ? -11.860 -7.189 0.186 1.00 83.94 129 ARG A N 1
ATOM 971 C CA . ARG A 1 129 ? -13.125 -6.627 -0.327 1.00 83.94 129 ARG A CA 1
ATOM 972 C C . ARG A 1 129 ? -14.069 -6.123 0.767 1.00 83.94 129 ARG A C 1
ATOM 974 O O . ARG A 1 129 ? -14.902 -5.273 0.476 1.00 83.94 129 ARG A O 1
ATOM 981 N N . ALA A 1 130 ? -13.978 -6.672 1.975 1.00 84.38 130 ALA A N 1
ATOM 982 C CA . ALA A 1 130 ? -14.853 -6.331 3.094 1.00 84.38 130 ALA A CA 1
ATOM 983 C C . ALA A 1 130 ? -14.386 -5.088 3.885 1.00 84.38 130 ALA A C 1
ATOM 985 O O . ALA A 1 130 ? -15.121 -4.605 4.743 1.00 84.38 130 ALA A O 1
ATOM 986 N N . ILE A 1 131 ? -13.209 -4.539 3.559 1.00 79.94 131 ILE A N 1
ATOM 987 C CA . ILE A 1 131 ? -12.753 -3.219 4.017 1.00 79.94 131 ILE A CA 1
ATOM 988 C C . ILE A 1 131 ? -13.703 -2.125 3.512 1.00 79.94 131 ILE A C 1
ATOM 990 O O . ILE A 1 131 ? -14.082 -2.110 2.338 1.00 79.94 131 ILE A O 1
ATOM 994 N N . TYR A 1 132 ? -14.033 -1.152 4.362 1.00 78.25 132 TYR A N 1
ATOM 995 C CA . TYR A 1 132 ? -14.927 -0.059 3.988 1.00 78.25 132 TYR A CA 1
ATOM 996 C C . TYR A 1 132 ? -14.339 0.888 2.915 1.00 78.25 132 TYR A C 1
ATOM 998 O O . TYR A 1 132 ? -13.581 1.815 3.209 1.00 78.25 132 TYR A O 1
ATOM 1006 N N . SER A 1 133 ? -14.766 0.709 1.661 1.00 71.00 133 SER A N 1
ATOM 1007 C CA . SER A 1 133 ? -14.437 1.571 0.509 1.00 71.00 133 SER A CA 1
ATOM 1008 C C . SER A 1 133 ? -15.388 2.763 0.309 1.00 71.00 133 SER A C 1
ATOM 1010 O O . SER A 1 133 ? -15.156 3.623 -0.541 1.00 71.00 133 SER A O 1
ATOM 1012 N N . GLY A 1 134 ? -16.473 2.848 1.089 1.00 72.81 134 GLY A N 1
ATOM 1013 C CA . GLY A 1 134 ? -17.587 3.791 0.901 1.00 72.81 134 GLY A CA 1
ATOM 1014 C C . GLY A 1 134 ? -17.298 5.262 1.240 1.00 72.81 134 GLY A C 1
ATOM 1015 O O . GLY A 1 134 ? -18.199 5.959 1.706 1.00 72.81 134 GLY A O 1
ATOM 1016 N N . TYR A 1 135 ? -16.055 5.715 1.066 1.00 75.69 135 TYR A N 1
ATOM 1017 C CA . TYR A 1 135 ? -15.609 7.096 1.269 1.00 75.69 135 TYR A CA 1
ATOM 1018 C C . TYR A 1 135 ? -14.976 7.733 0.004 1.00 75.69 135 TYR A C 1
ATOM 1020 O O . TYR A 1 135 ? -14.737 8.939 0.022 1.00 75.69 135 TYR A O 1
ATOM 1028 N N . GLY A 1 136 ? -14.755 6.992 -1.094 1.00 73.62 136 GLY A N 1
ATOM 1029 C CA . GLY A 1 136 ? -14.202 7.547 -2.348 1.00 73.62 136 GLY A CA 1
ATOM 1030 C C . GLY A 1 136 ? -12.790 8.111 -2.162 1.00 73.62 136 GLY A C 1
ATOM 1031 O O . GLY A 1 136 ? -12.009 7.515 -1.448 1.00 73.62 136 GLY A O 1
ATOM 1032 N N . ASP A 1 137 ? -12.455 9.272 -2.725 1.00 70.62 137 ASP A N 1
ATOM 1033 C CA . ASP A 1 137 ? -11.172 9.951 -2.442 1.00 70.62 137 ASP A CA 1
ATOM 1034 C C . ASP A 1 137 ? -11.331 11.116 -1.429 1.00 70.62 137 ASP A C 1
ATOM 1036 O O . ASP A 1 137 ? -10.639 12.129 -1.503 1.00 70.62 137 ASP A O 1
ATOM 1040 N N . ALA A 1 138 ? -12.282 11.014 -0.488 1.00 79.12 138 ALA A N 1
ATOM 1041 C CA . ALA A 1 138 ? -12.629 12.100 0.444 1.00 79.12 138 ALA A CA 1
ATOM 1042 C C . ALA A 1 138 ? -11.619 12.423 1.584 1.00 79.12 138 ALA A C 1
ATOM 1044 O O . ALA A 1 138 ? -11.667 13.553 2.087 1.00 79.12 138 ALA A O 1
ATOM 1045 N N . PRO A 1 139 ? -10.748 11.507 2.064 1.00 83.25 139 PRO A N 1
ATOM 1046 C CA . PRO A 1 139 ? -9.755 11.819 3.090 1.00 83.25 139 PRO A CA 1
ATOM 1047 C C . PRO A 1 139 ? -8.582 12.651 2.569 1.00 83.25 139 PRO A C 1
ATOM 1049 O O . PRO A 1 139 ? -7.820 12.240 1.694 1.00 83.25 139 PRO A O 1
ATOM 1052 N N . ASP A 1 140 ? -8.367 13.795 3.209 1.00 85.56 140 ASP A N 1
ATOM 1053 C CA . ASP A 1 140 ? -7.188 14.635 3.039 1.00 85.56 140 ASP A CA 1
ATOM 1054 C C . ASP A 1 140 ? -5.960 13.927 3.638 1.00 85.56 140 ASP A C 1
ATOM 1056 O O . ASP A 1 140 ? -5.741 13.917 4.853 1.00 85.56 140 ASP A O 1
ATOM 1060 N N . GLN A 1 141 ? -5.135 13.342 2.766 1.00 78.00 141 GLN A N 1
ATOM 1061 C CA . GLN A 1 141 ? -3.891 12.641 3.114 1.00 78.00 141 GLN A CA 1
ATOM 1062 C C . GLN A 1 141 ? -2.883 13.527 3.873 1.00 78.00 141 GLN A C 1
ATOM 1064 O O . GLN A 1 141 ? -2.029 13.011 4.597 1.00 78.00 141 GLN A O 1
ATOM 1069 N N . GLY A 1 142 ? -2.984 14.853 3.737 1.00 83.25 142 GLY A N 1
ATOM 1070 C CA . GLY A 1 142 ? -2.198 15.843 4.470 1.00 83.25 142 GLY A CA 1
ATOM 1071 C C . GLY A 1 142 ? -2.753 16.169 5.860 1.00 83.25 142 GLY A C 1
ATOM 1072 O O . GLY A 1 142 ? -2.013 16.712 6.680 1.00 83.25 142 GLY A O 1
ATOM 1073 N N . ARG A 1 143 ? -4.014 15.826 6.156 1.00 87.38 143 ARG A N 1
ATOM 1074 C CA . ARG A 1 143 ? -4.624 15.863 7.503 1.00 87.38 143 ARG A CA 1
ATOM 1075 C C . ARG A 1 143 ? -4.660 14.509 8.206 1.00 87.38 143 ARG A C 1
ATOM 1077 O O . ARG A 1 143 ? -4.875 14.470 9.410 1.00 87.38 143 ARG A O 1
ATOM 1084 N N . MET A 1 144 ? -4.414 13.410 7.493 1.00 83.62 144 MET A N 1
ATOM 1085 C CA . MET A 1 144 ? -4.231 12.086 8.104 1.00 83.62 144 MET A CA 1
ATOM 1086 C C . MET A 1 144 ? -2.851 11.895 8.765 1.00 83.62 144 MET A C 1
ATOM 1088 O O . MET A 1 144 ? -2.673 10.930 9.505 1.00 83.62 144 MET A O 1
ATOM 1092 N N . GLN A 1 145 ? -1.878 12.781 8.510 1.00 84.38 145 GLN A N 1
ATOM 1093 C CA . GLN A 1 145 ? -0.519 12.685 9.069 1.00 84.38 145 GLN A CA 1
ATOM 1094 C C . GLN A 1 145 ? -0.521 12.863 10.609 1.00 84.38 145 GLN A C 1
ATOM 1096 O O . GLN A 1 145 ? -1.188 13.763 11.115 1.00 84.38 145 GLN A O 1
ATOM 1101 N N . PRO A 1 146 ? 0.227 12.050 11.378 1.00 80.62 146 PRO A N 1
ATOM 1102 C CA . PRO A 1 146 ? 0.168 11.994 12.847 1.00 80.62 146 PRO A CA 1
ATOM 1103 C C . PRO A 1 146 ? 0.818 13.173 13.573 1.00 80.62 146 PRO A C 1
ATOM 1105 O O . PRO A 1 146 ? 0.666 13.314 14.783 1.00 80.62 146 PRO A O 1
ATOM 1108 N N . ASP A 1 147 ? 1.592 13.987 12.864 1.00 85.44 147 ASP A N 1
ATOM 1109 C CA . ASP A 1 147 ? 2.153 15.242 13.354 1.00 85.44 147 ASP A CA 1
ATOM 1110 C C . ASP A 1 147 ? 1.111 16.375 13.371 1.00 85.44 147 ASP A C 1
ATOM 1112 O O . ASP A 1 147 ? 1.322 17.396 14.027 1.00 85.44 147 ASP A O 1
ATOM 1116 N N . ARG A 1 148 ? -0.037 16.193 12.702 1.00 87.81 148 ARG A N 1
ATOM 1117 C CA . ARG A 1 148 ? -1.174 17.115 12.765 1.00 87.81 148 ARG A CA 1
ATOM 1118 C C . ARG A 1 148 ? -1.913 16.963 14.100 1.00 87.81 148 ARG A C 1
ATOM 1120 O O . ARG A 1 148 ? -2.437 15.880 14.372 1.00 87.81 148 ARG A O 1
ATOM 1127 N N . PRO A 1 149 ? -2.068 18.040 14.897 1.00 89.75 149 PRO A N 1
ATOM 1128 C CA . PRO A 1 149 ? -2.791 17.982 16.171 1.00 89.75 149 PRO A CA 1
ATOM 1129 C C . PRO A 1 149 ? -4.245 17.502 16.054 1.00 89.75 149 PRO A C 1
ATOM 1131 O O . PRO A 1 149 ? -4.801 16.987 17.021 1.00 89.75 149 PRO A O 1
ATOM 1134 N N . ASP A 1 150 ? -4.874 17.667 14.886 1.00 91.19 150 ASP A N 1
ATOM 1135 C CA . ASP A 1 150 ? -6.259 17.282 14.636 1.00 91.19 150 ASP A CA 1
ATOM 1136 C C . ASP A 1 150 ? -6.433 15.905 13.975 1.00 91.19 150 ASP A C 1
ATOM 1138 O O . ASP A 1 150 ? -7.569 15.443 13.923 1.00 91.19 150 ASP A O 1
ATOM 1142 N N . ALA A 1 151 ? -5.377 15.214 13.518 1.00 87.69 151 ALA A N 1
ATOM 1143 C CA . ALA A 1 151 ? -5.505 13.992 12.703 1.00 87.69 151 ALA A CA 1
ATOM 1144 C C . ALA A 1 151 ? -6.389 12.912 13.343 1.00 87.69 151 ALA A C 1
ATOM 1146 O O . ALA A 1 151 ? -7.335 12.427 12.721 1.00 87.69 151 ALA A O 1
ATOM 1147 N N . ALA A 1 152 ? -6.139 12.568 14.610 1.00 84.62 152 ALA A N 1
ATOM 1148 C CA . ALA A 1 152 ? -6.925 11.556 15.317 1.00 84.62 152 ALA A CA 1
ATOM 1149 C C . ALA A 1 152 ? -8.417 11.936 15.419 1.00 84.62 152 ALA A C 1
ATOM 1151 O O . ALA A 1 152 ? -9.285 11.073 15.281 1.00 84.62 152 ALA A O 1
ATOM 1152 N N . LYS A 1 153 ? -8.719 13.231 15.598 1.00 89.31 153 LYS A N 1
ATOM 1153 C CA . LYS A 1 153 ? -10.093 13.747 15.625 1.00 89.31 153 LYS A CA 1
ATOM 1154 C C . LYS A 1 153 ? -10.708 13.813 14.228 1.00 89.31 153 LYS A C 1
ATOM 1156 O O . LYS A 1 153 ? -11.861 13.438 14.067 1.00 89.31 153 LYS A O 1
ATOM 1161 N N . TYR A 1 154 ? -9.955 14.240 13.219 1.00 88.75 154 TYR A N 1
ATOM 1162 C CA . TYR A 1 154 ? -10.382 14.274 11.822 1.00 88.75 154 TYR A CA 1
ATOM 1163 C C . TYR A 1 154 ? -10.804 12.880 11.342 1.00 88.75 154 TYR A C 1
ATOM 1165 O O . TYR A 1 154 ? -11.892 12.728 10.787 1.00 88.75 154 TYR A O 1
ATOM 1173 N N . LEU A 1 155 ? -10.003 11.853 11.646 1.00 86.19 155 LEU A N 1
ATOM 1174 C CA . LEU A 1 155 ? -10.336 10.465 11.335 1.00 86.19 155 LEU A CA 1
ATOM 1175 C C . LEU A 1 155 ? -11.570 9.970 12.102 1.00 86.19 155 LEU A C 1
ATOM 1177 O O . LEU A 1 155 ? -12.465 9.401 11.482 1.00 86.19 155 LEU A O 1
ATOM 1181 N N . ALA A 1 156 ? -11.667 10.226 13.410 1.00 86.44 156 ALA A N 1
ATOM 1182 C CA . ALA A 1 156 ? -12.820 9.805 14.211 1.00 86.44 156 ALA A CA 1
ATOM 1183 C C . ALA A 1 156 ? -14.135 10.504 13.803 1.00 86.44 156 ALA A C 1
ATOM 1185 O O . ALA A 1 156 ? -15.169 9.850 13.686 1.00 86.44 156 ALA A O 1
ATOM 1186 N N . ASP A 1 157 ? -14.099 11.816 13.552 1.00 91.56 157 ASP A N 1
ATOM 1187 C CA . ASP A 1 157 ? -15.273 12.631 13.216 1.00 91.56 157 ASP A 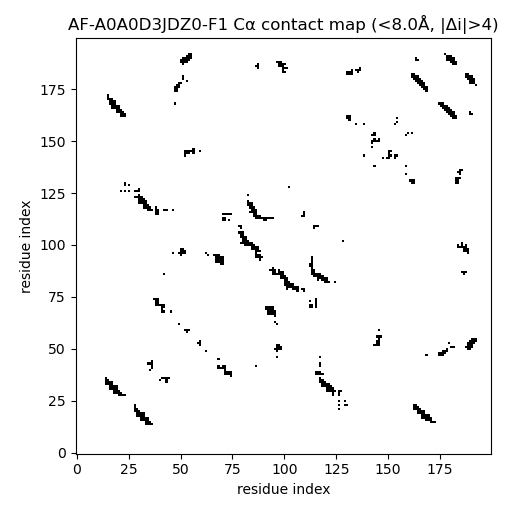CA 1
ATOM 1188 C C . ASP A 1 157 ? -15.775 12.403 11.779 1.00 91.56 157 ASP A C 1
ATOM 1190 O O . ASP A 1 157 ? -16.967 12.570 11.511 1.00 91.56 157 ASP A O 1
ATOM 1194 N N . LYS A 1 158 ? -14.872 12.129 10.823 1.00 89.00 158 LYS A N 1
ATOM 1195 C CA . LYS A 1 158 ? -15.193 12.088 9.380 1.00 89.00 158 LYS A CA 1
ATOM 1196 C C . LYS A 1 158 ? -15.143 10.693 8.777 1.00 89.00 158 LYS A C 1
ATOM 1198 O O . LYS A 1 158 ? -15.936 10.408 7.880 1.00 89.00 158 LYS A O 1
ATOM 1203 N N . PHE A 1 159 ? -14.286 9.816 9.295 1.00 87.50 159 PHE A N 1
ATOM 1204 C CA . PHE A 1 159 ? -14.091 8.461 8.780 1.00 87.50 159 PHE A CA 1
ATOM 1205 C C . PHE A 1 159 ? -14.260 7.369 9.859 1.00 87.50 159 PHE A C 1
ATOM 1207 O O . PHE A 1 159 ? -13.436 6.456 9.927 1.00 87.50 159 PHE A O 1
ATOM 1214 N N . PRO A 1 160 ? -15.332 7.393 10.688 1.00 86.88 160 PRO A N 1
ATOM 1215 C CA . PRO A 1 160 ? -15.529 6.437 11.787 1.00 86.88 160 PRO A CA 1
ATOM 1216 C C . PRO A 1 160 ? -15.667 4.968 11.351 1.00 86.88 160 PRO A C 1
ATOM 1218 O O . PRO A 1 160 ? -15.619 4.084 12.200 1.00 86.88 160 PRO A O 1
ATOM 1221 N N . LYS A 1 161 ? -15.847 4.691 10.050 1.00 81.94 161 LYS A N 1
ATOM 1222 C CA . LYS A 1 161 ? -15.859 3.334 9.477 1.00 81.94 161 LYS A CA 1
ATOM 1223 C C . LYS A 1 161 ? -14.523 2.909 8.851 1.00 81.94 161 LYS A C 1
ATOM 1225 O O . LYS A 1 161 ? -14.485 1.883 8.188 1.00 81.94 161 LYS A O 1
ATOM 1230 N N . MET A 1 162 ? -13.450 3.695 8.975 1.00 80.31 162 MET A N 1
ATOM 1231 C CA . MET A 1 162 ? -12.172 3.347 8.349 1.00 80.31 162 MET A CA 1
ATOM 1232 C C . MET A 1 162 ? -11.471 2.214 9.106 1.00 80.31 162 MET A C 1
ATOM 1234 O O . MET A 1 162 ? -11.012 2.387 10.238 1.00 80.31 162 MET A O 1
ATOM 1238 N N . ASP A 1 163 ? -11.395 1.058 8.453 1.00 77.00 163 ASP A N 1
ATOM 1239 C CA . ASP A 1 163 ? -10.760 -0.153 8.964 1.00 77.00 163 ASP A CA 1
ATOM 1240 C C . ASP A 1 163 ? -9.261 -0.013 9.201 1.00 77.00 163 ASP A C 1
ATOM 1242 O O . ASP A 1 163 ? -8.591 0.899 8.709 1.00 77.00 163 ASP A O 1
ATOM 1246 N N . ARG A 1 164 ? -8.706 -0.989 9.929 1.00 72.12 164 ARG A N 1
ATOM 1247 C CA . ARG A 1 164 ? -7.269 -1.136 10.087 1.00 72.12 164 ARG A CA 1
ATOM 1248 C C . ARG A 1 164 ? -6.719 -2.496 9.711 1.00 72.12 164 ARG A C 1
ATOM 1250 O O . ARG A 1 164 ? -7.337 -3.514 9.978 1.00 72.12 164 ARG A O 1
ATOM 1257 N N . ILE A 1 165 ? -5.508 -2.505 9.153 1.00 66.38 165 ILE A N 1
ATOM 1258 C CA . ILE A 1 165 ? -4.801 -3.719 8.741 1.00 66.38 165 ILE A CA 1
ATOM 1259 C C . ILE A 1 165 ? -3.467 -3.806 9.463 1.00 66.38 165 ILE A C 1
ATOM 1261 O O . ILE A 1 165 ? -2.603 -2.982 9.212 1.00 66.38 165 ILE A O 1
ATOM 1265 N N . VAL A 1 166 ? -3.329 -4.768 10.381 1.00 63.50 166 VAL A N 1
ATOM 1266 C CA . VAL A 1 166 ? -2.139 -5.016 11.208 1.00 63.50 166 VAL A CA 1
ATOM 1267 C C . VAL A 1 166 ? -1.310 -6.183 10.665 1.00 63.50 166 VAL A C 1
ATOM 1269 O O . VAL A 1 166 ? -1.849 -7.253 10.400 1.00 63.50 166 VAL A O 1
ATOM 1272 N N . GLY A 1 167 ? -0.003 -6.013 10.476 1.00 56.69 167 GLY A N 1
ATOM 1273 C CA . GLY A 1 167 ? 0.841 -7.011 9.799 1.00 56.69 167 GLY A CA 1
ATOM 1274 C C . GLY A 1 167 ? 1.682 -7.881 10.722 1.00 56.69 167 GLY A C 1
ATOM 1275 O O . GLY A 1 167 ? 2.062 -7.471 11.815 1.00 56.69 167 GLY A O 1
ATOM 1276 N N . GLN A 1 168 ? 2.029 -9.075 10.238 1.00 52.38 168 GLN A N 1
ATOM 1277 C CA . GLN A 1 168 ? 3.152 -9.867 10.737 1.00 52.38 168 GLN A CA 1
ATOM 1278 C C . GLN A 1 168 ? 3.910 -10.470 9.547 1.00 52.38 168 GLN A C 1
ATOM 1280 O O . GLN A 1 168 ? 3.396 -11.339 8.839 1.00 52.38 168 GLN A O 1
ATOM 1285 N N . ALA A 1 169 ? 5.146 -10.016 9.328 1.00 51.53 169 ALA A N 1
ATOM 1286 C CA . ALA A 1 169 ? 6.034 -10.609 8.331 1.00 51.53 169 ALA A CA 1
ATOM 1287 C C . ALA A 1 169 ? 6.323 -12.078 8.689 1.00 51.53 169 ALA A C 1
ATOM 1289 O O . ALA A 1 169 ? 6.590 -12.400 9.848 1.00 51.53 169 ALA A O 1
ATOM 1290 N N . ARG A 1 170 ? 6.248 -12.978 7.699 1.00 47.28 170 ARG A N 1
ATOM 1291 C CA . ARG A 1 170 ? 6.538 -14.410 7.862 1.00 47.28 170 ARG A CA 1
ATOM 1292 C C . ARG A 1 170 ? 7.309 -14.925 6.647 1.00 47.28 170 ARG A C 1
ATOM 1294 O O . ARG A 1 170 ? 6.720 -15.217 5.611 1.00 47.28 170 ARG A O 1
ATOM 1301 N N . GLY A 1 171 ? 8.625 -15.040 6.797 1.00 48.38 171 GLY A N 1
ATOM 1302 C CA . GLY A 1 171 ? 9.540 -15.552 5.778 1.00 48.38 171 GLY A CA 1
ATOM 1303 C C . GLY A 1 171 ? 10.999 -15.456 6.228 1.00 48.38 171 GLY A C 1
ATOM 1304 O O . GLY A 1 171 ? 11.289 -14.911 7.290 1.00 48.38 171 GLY A O 1
ATOM 1305 N N . ASN A 1 172 ? 11.924 -15.955 5.406 1.00 42.34 172 ASN A N 1
ATOM 1306 C CA . ASN A 1 172 ? 13.353 -16.068 5.747 1.00 42.34 172 ASN A CA 1
ATOM 1307 C C . ASN A 1 172 ? 14.125 -14.726 5.744 1.00 42.34 172 ASN A C 1
ATOM 1309 O O . ASN A 1 172 ? 15.340 -14.713 5.927 1.00 42.34 172 ASN A O 1
ATOM 1313 N N . LEU A 1 173 ? 13.443 -13.599 5.523 1.00 43.16 173 LEU A N 1
ATOM 1314 C CA . LEU A 1 173 ? 14.014 -12.251 5.553 1.00 43.16 173 LEU A CA 1
ATOM 1315 C C . LEU A 1 173 ? 13.756 -11.642 6.937 1.00 43.16 173 LEU A C 1
ATOM 1317 O O . LEU A 1 173 ? 12.690 -11.093 7.203 1.00 43.16 173 LEU A O 1
ATOM 1321 N N . GLY A 1 174 ? 14.725 -11.804 7.839 1.00 32.16 174 GLY A N 1
ATOM 1322 C CA . GLY A 1 174 ? 14.581 -11.491 9.262 1.00 32.16 174 GLY A CA 1
ATOM 1323 C C . GLY A 1 174 ? 14.506 -9.997 9.590 1.00 32.16 174 GLY A C 1
ATOM 1324 O O . GLY A 1 174 ? 15.507 -9.418 10.005 1.00 32.16 174 GLY A O 1
ATOM 1325 N N . ARG A 1 175 ? 13.313 -9.401 9.465 1.00 38.09 175 ARG A N 1
ATOM 1326 C CA . ARG A 1 175 ? 12.858 -8.174 10.153 1.00 38.09 175 ARG A CA 1
ATOM 1327 C C . ARG A 1 175 ? 11.327 -8.149 10.207 1.00 38.09 175 ARG A C 1
ATOM 1329 O O . ARG A 1 175 ? 10.660 -8.605 9.284 1.00 38.09 175 ARG A O 1
ATOM 1336 N N . VAL A 1 176 ? 10.774 -7.619 11.297 1.00 33.88 176 VAL A N 1
ATOM 1337 C CA . VAL A 1 176 ? 9.325 -7.437 11.481 1.00 33.88 176 VAL A CA 1
ATOM 1338 C C . VAL A 1 176 ? 8.992 -5.964 11.261 1.00 33.88 176 VAL A C 1
ATOM 1340 O O . VAL A 1 176 ? 9.531 -5.107 11.955 1.00 33.88 176 VAL A O 1
ATOM 1343 N N . ALA A 1 177 ? 8.109 -5.676 10.304 1.00 34.34 177 ALA A N 1
ATOM 1344 C CA . ALA A 1 177 ? 7.576 -4.337 10.068 1.00 34.34 177 ALA A CA 1
ATOM 1345 C C . ALA A 1 177 ? 6.293 -4.104 10.886 1.00 34.34 177 ALA A C 1
ATOM 1347 O O . ALA A 1 177 ? 5.354 -4.901 10.810 1.00 34.34 177 ALA A O 1
ATOM 1348 N N . ASP A 1 178 ? 6.228 -2.987 11.617 1.00 32.62 178 ASP A N 1
ATOM 1349 C CA . ASP A 1 178 ? 5.028 -2.535 12.339 1.00 32.62 178 ASP A CA 1
ATOM 1350 C C . ASP A 1 178 ? 3.986 -1.938 11.372 1.00 32.62 178 ASP A C 1
ATOM 1352 O O . ASP A 1 178 ? 3.851 -0.722 11.227 1.00 32.62 178 ASP A O 1
ATOM 1356 N N . LEU A 1 179 ? 3.220 -2.804 10.710 1.00 38.31 179 LEU A N 1
ATOM 1357 C CA . LEU A 1 179 ? 2.050 -2.436 9.904 1.00 38.31 179 LEU A CA 1
ATOM 1358 C C . LEU A 1 179 ? 0.781 -2.370 10.774 1.00 38.31 179 LEU A C 1
ATOM 1360 O O . LEU A 1 179 ? 0.530 -3.322 11.508 1.00 38.31 179 LEU A O 1
ATOM 1364 N N . ILE A 1 180 ? -0.041 -1.314 10.643 1.00 44.75 180 ILE A N 1
ATOM 1365 C CA . ILE A 1 180 ? -1.431 -1.138 11.150 1.00 44.75 180 ILE A CA 1
ATOM 1366 C C . ILE A 1 180 ? -2.191 -0.189 10.173 1.00 44.75 180 ILE A C 1
ATOM 1368 O O . ILE A 1 180 ? -1.502 0.614 9.599 1.00 44.75 180 ILE A O 1
ATOM 1372 N N . LEU A 1 181 ? -3.538 -0.151 10.056 1.00 37.12 181 LEU A N 1
ATOM 1373 C CA . LEU A 1 181 ? -4.417 0.702 9.168 1.00 37.12 181 LEU A CA 1
ATOM 1374 C C . LEU A 1 181 ? -4.412 0.414 7.640 1.00 37.12 181 LEU A C 1
ATOM 1376 O O . LEU A 1 181 ? -3.404 -0.074 7.166 1.00 37.12 181 LEU A O 1
ATOM 1380 N N . ILE A 1 182 ? -5.534 0.625 6.906 1.00 41.50 182 ILE A N 1
ATOM 1381 C CA . ILE A 1 182 ? -5.633 0.706 5.415 1.00 41.50 182 ILE A CA 1
ATOM 1382 C C . ILE A 1 182 ? -6.870 1.538 4.963 1.00 41.50 182 ILE A C 1
ATOM 1384 O O . ILE A 1 182 ? -7.882 1.568 5.656 1.00 41.50 182 ILE A O 1
ATOM 1388 N N . TYR A 1 183 ? -6.812 2.159 3.773 1.00 38.56 183 TYR A N 1
ATOM 1389 C CA . TYR A 1 183 ? -7.926 2.850 3.094 1.00 38.56 183 TYR A CA 1
ATOM 1390 C C . TYR A 1 183 ? -8.198 2.304 1.675 1.00 38.56 183 TYR A C 1
ATOM 1392 O O . TYR A 1 183 ? -7.250 2.063 0.934 1.00 38.56 183 TYR A O 1
ATOM 1400 N N . VAL A 1 184 ? -9.460 2.126 1.256 1.00 36.62 184 VAL A N 1
ATOM 1401 C CA . VAL A 1 184 ? -9.798 1.541 -0.065 1.00 36.62 184 VAL A CA 1
ATOM 1402 C C . VAL A 1 184 ? -10.456 2.561 -0.998 1.00 36.62 184 VAL A C 1
ATOM 1404 O O . VAL A 1 184 ? -11.653 2.522 -1.268 1.00 36.62 184 VAL A O 1
ATOM 1407 N N . SER A 1 185 ? -9.613 3.451 -1.516 1.00 33.59 185 SER A N 1
ATOM 1408 C CA . SER A 1 185 ? -9.768 4.125 -2.810 1.00 33.59 185 SER A CA 1
ATOM 1409 C C . SER A 1 185 ? -8.409 4.675 -3.224 1.00 33.59 185 SER A C 1
ATOM 1411 O O . SER A 1 185 ? -7.841 5.484 -2.497 1.00 33.59 185 SER A O 1
ATOM 1413 N N . THR A 1 186 ? -7.893 4.203 -4.359 1.00 29.41 186 THR A N 1
ATOM 1414 C CA . THR A 1 186 ? -6.725 4.702 -5.120 1.00 29.41 186 THR A CA 1
ATOM 1415 C C . THR A 1 186 ? -5.352 4.849 -4.410 1.00 29.41 186 THR A C 1
ATOM 1417 O O . THR A 1 186 ? -4.341 4.682 -5.081 1.00 29.41 186 THR A O 1
ATOM 1420 N N . HIS A 1 187 ? -5.260 5.107 -3.094 1.00 33.09 187 HIS A N 1
ATOM 1421 C CA . HIS A 1 187 ? -4.036 5.388 -2.314 1.00 33.09 187 HIS A CA 1
ATOM 1422 C C . HIS A 1 187 ? -4.190 4.971 -0.807 1.00 33.09 187 HIS A C 1
ATOM 1424 O O . HIS A 1 187 ? -5.296 5.020 -0.271 1.00 33.09 187 HIS A O 1
ATOM 1430 N N . LEU A 1 188 ? -3.112 4.566 -0.100 1.00 38.44 188 LEU A N 1
ATOM 1431 C CA . LEU A 1 188 ? -3.145 3.678 1.103 1.00 38.44 188 LEU A CA 1
ATOM 1432 C C . LEU A 1 188 ? -2.225 4.084 2.286 1.00 38.44 188 LEU A C 1
ATOM 1434 O O . LEU A 1 188 ? -1.067 4.446 2.062 1.00 38.44 188 LEU A O 1
ATOM 1438 N N . PHE A 1 189 ? -2.694 3.956 3.546 1.00 34.03 189 PHE A N 1
ATOM 1439 C CA . PHE A 1 189 ? -2.116 4.637 4.734 1.00 34.03 189 PHE A CA 1
ATOM 1440 C C . PHE A 1 189 ? -2.249 3.866 6.089 1.00 34.03 189 PHE A C 1
ATOM 1442 O O . PHE A 1 189 ? -3.277 3.223 6.281 1.00 34.03 189 PHE A O 1
ATOM 1449 N N . CYS A 1 190 ? -1.239 3.890 7.004 1.00 30.39 190 CYS A N 1
ATOM 1450 C CA . CYS A 1 190 ? -0.957 2.797 7.985 1.00 30.39 190 CYS A CA 1
ATOM 1451 C C . CYS A 1 190 ? -0.042 3.089 9.269 1.00 30.39 190 CYS A C 1
ATOM 1453 O O . CYS A 1 190 ? 1.170 3.188 9.089 1.00 30.39 190 CYS A O 1
ATOM 1455 N N . LEU A 1 191 ? -0.376 3.229 10.591 1.00 23.59 191 LEU A N 1
ATOM 1456 C CA . LEU A 1 191 ? -1.639 3.239 11.368 1.00 23.59 191 LEU A CA 1
ATOM 1457 C C . LEU A 1 191 ? -1.657 3.053 12.961 1.00 23.59 191 LEU A C 1
ATOM 1459 O O . LEU A 1 191 ? -2.739 3.300 13.500 1.00 23.59 191 LEU A O 1
ATOM 1463 N N . LYS A 1 192 ? -0.645 2.551 13.751 1.00 26.11 192 LYS A N 1
ATOM 1464 C CA . LYS A 1 192 ? -0.643 2.384 15.284 1.00 26.11 192 LYS A CA 1
ATOM 1465 C C . LYS A 1 192 ? 0.745 2.036 15.975 1.00 26.11 192 LYS A C 1
ATOM 1467 O O . LYS A 1 192 ? 1.778 2.223 15.345 1.00 26.11 192 LYS A O 1
ATOM 1472 N N . GLU A 1 193 ? 0.778 1.535 17.247 1.00 25.80 193 GLU A N 1
ATOM 1473 C CA . GLU A 1 193 ? 1.962 1.219 18.127 1.00 25.80 193 GLU A CA 1
ATOM 1474 C C . GLU A 1 193 ? 1.856 0.046 19.176 1.00 25.80 193 GLU A C 1
ATOM 1476 O O . GLU A 1 193 ? 0.796 -0.162 19.767 1.00 25.80 193 GLU A O 1
ATOM 1481 N N . SER A 1 194 ? 3.002 -0.614 19.456 1.00 27.53 194 SER A N 1
ATOM 1482 C CA . SER A 1 194 ? 3.624 -1.122 20.728 1.00 27.53 194 SER A CA 1
ATOM 1483 C C . SER A 1 194 ? 2.894 -1.953 21.818 1.00 27.53 194 SER A C 1
ATOM 1485 O O . SER A 1 194 ? 1.987 -1.451 22.480 1.00 27.53 194 SER A O 1
ATOM 1487 N N . PHE A 1 195 ? 3.417 -3.162 22.128 1.00 28.31 195 PHE A N 1
ATOM 1488 C CA . PHE A 1 195 ? 4.250 -3.482 23.328 1.00 28.31 195 PHE A CA 1
ATOM 1489 C C . PHE A 1 195 ? 4.720 -4.963 23.355 1.00 28.31 195 PHE A C 1
ATOM 1491 O O . PHE A 1 195 ? 3.969 -5.853 22.967 1.00 28.31 195 PHE A O 1
ATOM 1498 N N . GLY A 1 196 ? 5.930 -5.225 23.873 1.00 22.38 196 GLY A N 1
ATOM 1499 C CA . GLY A 1 196 ? 6.484 -6.572 24.111 1.00 22.38 196 GLY A CA 1
ATOM 1500 C C . GLY A 1 196 ? 8.002 -6.618 23.898 1.00 22.38 196 GLY A C 1
ATOM 1501 O O . GLY A 1 196 ? 8.471 -6.224 22.834 1.00 22.38 196 GLY A O 1
ATOM 1502 N N . ALA A 1 197 ? 8.772 -7.046 24.903 1.00 23.28 197 ALA A N 1
ATOM 1503 C CA . ALA A 1 197 ? 10.231 -7.127 24.802 1.00 23.28 197 ALA A CA 1
ATOM 1504 C C . ALA A 1 197 ? 10.680 -8.367 24.010 1.00 23.28 197 ALA A C 1
ATOM 1506 O O . ALA A 1 197 ? 10.037 -9.415 24.068 1.00 23.28 197 ALA A O 1
ATOM 1507 N N . ILE A 1 198 ? 11.806 -8.238 23.309 1.00 25.45 198 ILE A N 1
ATOM 1508 C CA . ILE A 1 198 ? 12.597 -9.357 22.793 1.00 25.45 198 ILE A CA 1
ATOM 1509 C C . ILE A 1 198 ? 13.911 -9.315 23.575 1.00 25.45 198 ILE A C 1
ATOM 1511 O O . ILE A 1 198 ? 14.592 -8.289 23.546 1.00 25.45 198 ILE A O 1
ATOM 1515 N N . ASP A 1 199 ? 14.213 -10.385 24.310 1.00 24.81 199 ASP A N 1
ATOM 1516 C CA . ASP A 1 199 ? 15.511 -10.556 24.970 1.00 24.81 199 ASP A CA 1
ATOM 1517 C C . ASP A 1 199 ? 16.639 -10.754 23.939 1.00 24.81 199 ASP A C 1
ATOM 1519 O O . ASP A 1 199 ? 16.388 -11.120 22.789 1.00 24.81 199 ASP A O 1
ATOM 1523 N N . ILE A 1 200 ? 17.862 -10.450 24.383 1.00 36.91 200 ILE A N 1
ATOM 1524 C CA . ILE A 1 200 ? 19.074 -10.176 23.583 1.00 36.91 200 ILE A CA 1
ATOM 1525 C C . ILE A 1 200 ? 19.512 -11.351 22.691 1.00 36.91 200 ILE A C 1
ATOM 1527 O O . ILE A 1 200 ? 19.701 -12.460 23.241 1.00 36.91 200 ILE A O 1
#

Mean predicted aligned error: 10.4 Å

Nearest PDB structures (foldseek):
  8xi2-assembly1_S  TM=7.202E-01  e=4.652E-06  Chlamydomonas reinhardtii
  2b71-assembly1_A  TM=7.386E-01  e=2.249E-05  Plasmodium yoelii
  8ro1-assembly1_S  TM=6.524E-01  e=1.166E-05  Caenorhabditis elegans
  8i0p-assembly1_9  TM=6.759E-01  e=1.516E-05  Homo sapiens
  1zkc-assembly2_B  TM=6.150E-01  e=6.020E-05  Homo sapi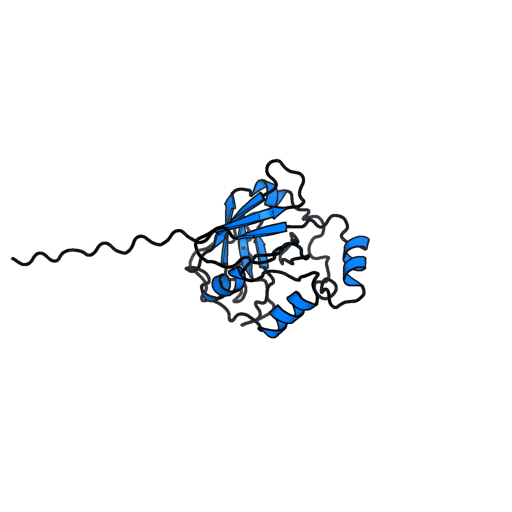ens

Radius of gyration: 18.27 Å; Cα contacts (8 Å, |Δi|>4): 414; chains: 1; bounding box: 51×55×51 Å